Protein AF-A0A8S0Z0B8-F1 (afdb_monomer_lite)

pLDDT: mean 79.59, std 21.0, range [36.69, 98.5]

Organism: Arctia plantaginis (NCBI:txid874455)

Foldseek 3Di:
DDDDDDDDDDDDDDDDDDDDDPDDPDDDDPPPPPPPDDDDPDDPDPPPPPPPPPPDPPPPPVVVVVVVVVVVVVVVVVVVVVVVVVVVVVVVVVVVVVVVVVVVVVVVVVVVVVVVVVVVVVVVVVVVVVVVVVVVVVVVVVVCVVCVLPDDDPDDDDDPPDDQVNQLVVVCVVCVVVVHHDDPVSDPDDDDDPPDDPPPPPDD

Sequence (204 aa):
MANIQRTPPKKLNTPNTTVRQAQTQSEPDISSAVLMSENVKAKRSKRHRQDSSPKGGQDFDLQTLHETLTSLVAEVKEIKAQNCQIKISNTEICKSNSDIVQSMSFMNKNFEEMRKEIENLKKERTEQRIYIESLEKKINDLQVKTRSSCVEIRNIPYKEAETTASLIQTVTNIAEIVGMNVSASDFRDVYRLPGKPMQFLRDR

Secondary structure (DSSP, 8-state):
------PPPPPPP-----------TT---TTSSSSS-S------------S----S-----HHHHHHHHHHHHHHHHHHHHHHHHHHHHHHHHHHHHHHHHHHHHHHHHHHHHHHHHHHHHHHHHHHHHHHHHHHHHHHHHHHHHHHTT------PPP-TT--HHHHHHHHHHHHHHHT----GGG-S---PPPPPP-------

Structure (mmCIF, N/CA/C/O backbone):
data_AF-A0A8S0Z0B8-F1
#
_entry.id   AF-A0A8S0Z0B8-F1
#
loop_
_atom_site.group_PDB
_atom_site.id
_atom_site.type_symbol
_atom_site.label_atom_id
_atom_site.label_alt_id
_atom_site.label_comp_id
_atom_site.label_asym_id
_atom_site.label_entity_id
_atom_site.label_seq_id
_atom_site.pdbx_PDB_ins_code
_atom_site.Cartn_x
_atom_site.Cartn_y
_atom_site.Cartn_z
_atom_site.occupancy
_atom_site.B_iso_or_equiv
_atom_site.auth_seq_id
_atom_site.auth_comp_id
_atom_site.auth_asym_id
_atom_site.auth_atom_id
_atom_site.pdbx_PDB_model_num
ATOM 1 N N . MET A 1 1 ? -14.679 -2.494 -27.622 1.00 45.03 1 MET A N 1
ATOM 2 C CA . MET A 1 1 ? -13.334 -2.629 -28.225 1.00 45.03 1 MET A CA 1
ATOM 3 C C . MET A 1 1 ? -12.715 -3.911 -27.691 1.00 45.03 1 MET A C 1
ATOM 5 O O . MET A 1 1 ? -12.857 -4.179 -26.506 1.00 45.03 1 MET A O 1
ATOM 9 N N . ALA A 1 2 ? -12.189 -4.754 -28.578 1.00 43.28 2 ALA A N 1
ATOM 10 C CA . ALA A 1 2 ? -11.885 -6.161 -28.316 1.00 43.28 2 ALA A CA 1
ATOM 11 C C . ALA A 1 2 ? -10.650 -6.367 -27.416 1.00 43.28 2 ALA A C 1
ATOM 13 O O . ALA A 1 2 ? -9.613 -5.741 -27.623 1.00 43.28 2 ALA A O 1
ATOM 14 N N . ASN A 1 3 ? -10.768 -7.282 -26.447 1.00 46.38 3 ASN A N 1
ATOM 15 C CA . ASN A 1 3 ? -9.677 -7.735 -25.583 1.00 46.38 3 ASN A CA 1
ATOM 16 C C . ASN A 1 3 ? -8.713 -8.636 -26.365 1.00 46.38 3 ASN A C 1
ATOM 18 O O . ASN A 1 3 ? -9.089 -9.724 -26.799 1.00 46.38 3 ASN A O 1
ATOM 22 N N . ILE A 1 4 ? -7.460 -8.206 -26.501 1.00 55.88 4 ILE A N 1
ATOM 23 C CA . ILE A 1 4 ? -6.386 -8.997 -27.110 1.00 55.88 4 ILE A CA 1
ATOM 24 C C . ILE A 1 4 ? -5.648 -9.741 -25.989 1.00 55.88 4 ILE A C 1
ATOM 26 O O . ILE A 1 4 ? -4.798 -9.171 -25.308 1.00 55.88 4 ILE A O 1
ATOM 30 N N . GLN A 1 5 ? -5.968 -11.022 -25.795 1.00 60.50 5 GLN A N 1
ATOM 31 C CA . GLN A 1 5 ? -5.144 -11.942 -25.006 1.00 60.50 5 GLN A CA 1
ATOM 32 C C . GLN A 1 5 ? -3.963 -12.427 -25.857 1.00 60.50 5 GLN A C 1
ATOM 34 O O . GLN A 1 5 ? -4.155 -12.922 -26.966 1.00 60.50 5 GLN A O 1
ATOM 39 N N . ARG A 1 6 ? -2.736 -12.315 -25.336 1.00 60.59 6 ARG A N 1
ATOM 40 C CA . ARG A 1 6 ? -1.535 -12.908 -25.945 1.00 60.59 6 ARG A CA 1
ATOM 41 C C . ARG A 1 6 ? -1.096 -14.120 -25.128 1.00 60.59 6 ARG A C 1
ATOM 43 O O . ARG A 1 6 ? -0.800 -13.993 -23.944 1.00 60.59 6 ARG A O 1
ATOM 50 N N . THR A 1 7 ? -1.044 -15.284 -25.765 1.00 64.62 7 THR A N 1
ATOM 51 C CA . THR A 1 7 ? -0.471 -16.520 -25.211 1.00 64.62 7 THR A CA 1
ATOM 52 C C . THR A 1 7 ? 1.049 -16.575 -25.423 1.00 64.62 7 THR A C 1
ATOM 54 O O . THR A 1 7 ? 1.530 -16.063 -26.437 1.00 64.62 7 THR A O 1
ATOM 57 N N . PRO A 1 8 ? 1.819 -17.215 -24.520 1.00 60.56 8 PRO A N 1
ATOM 58 C CA . PRO A 1 8 ? 3.273 -17.329 -24.642 1.00 60.56 8 PRO A CA 1
ATOM 59 C C . PRO A 1 8 ? 3.679 -18.371 -25.705 1.00 60.56 8 PRO A C 1
ATOM 61 O O . PRO A 1 8 ? 2.895 -19.278 -26.008 1.00 60.56 8 PRO A O 1
ATOM 64 N N . PRO A 1 9 ? 4.897 -18.286 -26.275 1.00 52.47 9 PRO A N 1
ATOM 65 C CA . PRO A 1 9 ? 5.335 -19.204 -27.320 1.00 52.47 9 PRO A CA 1
ATOM 66 C C . PRO A 1 9 ? 5.664 -20.592 -26.749 1.00 52.47 9 PRO A C 1
ATOM 68 O O . PRO A 1 9 ? 6.304 -20.726 -25.704 1.00 52.47 9 PRO A O 1
ATOM 71 N N . LYS A 1 10 ? 5.241 -21.639 -27.468 1.00 45.72 10 LYS A N 1
ATOM 72 C CA . LYS A 1 10 ? 5.598 -23.039 -27.191 1.00 45.72 10 LYS A CA 1
ATOM 73 C C . LYS A 1 10 ? 7.094 -23.259 -27.443 1.00 45.72 10 LYS A C 1
ATOM 75 O O . LYS A 1 10 ? 7.592 -22.921 -28.513 1.00 45.72 10 LYS A O 1
ATOM 80 N N . LYS A 1 11 ? 7.795 -23.876 -26.486 1.00 46.53 11 LYS A N 1
ATOM 81 C CA . LYS A 1 11 ? 9.160 -24.388 -26.681 1.00 46.53 11 LYS A CA 1
ATOM 82 C C . LYS A 1 11 ? 9.103 -25.697 -27.472 1.00 46.53 11 LYS A C 1
ATOM 84 O O . LYS A 1 11 ? 8.444 -26.638 -27.033 1.00 46.53 11 LYS A O 1
ATOM 89 N N . LEU A 1 12 ? 9.797 -25.754 -28.608 1.00 44.06 12 LEU A N 1
ATOM 90 C CA . LEU A 1 12 ? 10.085 -27.000 -29.316 1.00 44.06 12 LEU A CA 1
ATOM 91 C C . LEU A 1 12 ? 11.399 -27.574 -28.763 1.00 44.06 12 LEU A C 1
ATOM 93 O O . LEU A 1 12 ? 12.446 -26.942 -28.871 1.00 44.06 12 LEU A O 1
ATOM 97 N N . ASN A 1 13 ? 11.326 -28.759 -28.163 1.00 40.59 13 ASN A N 1
ATOM 98 C CA . ASN A 1 13 ? 12.474 -29.621 -27.893 1.00 40.59 13 ASN A CA 1
ATOM 99 C C . ASN A 1 13 ? 12.627 -30.581 -29.077 1.00 40.59 13 ASN A C 1
ATOM 101 O O . ASN A 1 13 ? 11.655 -31.278 -29.345 1.00 40.59 13 ASN A O 1
ATOM 105 N N . THR A 1 14 ? 13.808 -30.638 -29.714 1.00 45.12 14 THR A N 1
ATOM 106 C CA . THR A 1 14 ? 14.503 -31.854 -30.227 1.00 45.12 14 THR A CA 1
ATOM 107 C C . THR A 1 14 ? 15.811 -31.485 -30.971 1.00 45.12 14 THR A C 1
ATOM 109 O O . THR A 1 14 ? 15.987 -30.317 -31.313 1.00 45.12 14 THR A O 1
ATOM 112 N N . PRO A 1 15 ? 16.761 -32.432 -31.147 1.00 47.62 15 PRO A N 1
ATOM 113 C CA . PRO A 1 15 ? 18.203 -32.185 -31.068 1.00 47.62 15 PRO A CA 1
ATOM 114 C C . PRO A 1 15 ? 18.928 -32.104 -32.424 1.00 47.62 15 PRO A C 1
ATOM 116 O O . PRO A 1 15 ? 18.392 -32.499 -33.451 1.00 47.62 15 PRO A O 1
ATOM 119 N N . ASN A 1 16 ? 20.180 -31.627 -32.367 1.00 48.28 16 ASN A N 1
ATOM 120 C CA . ASN A 1 16 ? 21.275 -31.783 -33.335 1.00 48.28 16 ASN A CA 1
ATOM 121 C C . ASN A 1 16 ? 20.886 -31.924 -34.814 1.00 48.28 16 ASN A C 1
ATOM 123 O O . ASN A 1 16 ? 20.651 -33.021 -35.317 1.00 48.28 16 ASN A O 1
ATOM 127 N N . THR A 1 17 ? 20.977 -30.827 -35.564 1.00 36.69 17 THR A N 1
ATOM 128 C CA . THR A 1 17 ? 21.198 -30.898 -37.011 1.00 36.69 17 THR A CA 1
ATOM 129 C C . THR A 1 17 ? 22.105 -29.753 -37.445 1.00 36.69 17 THR A C 1
ATOM 131 O O . THR A 1 17 ? 21.914 -28.594 -37.090 1.00 36.69 17 THR A O 1
ATOM 134 N N . THR A 1 18 ? 23.143 -30.148 -38.165 1.00 44.84 18 THR A N 1
ATOM 135 C CA . THR A 1 18 ? 24.278 -29.398 -38.686 1.00 44.84 18 THR A CA 1
ATOM 136 C C . THR A 1 18 ? 23.870 -28.083 -39.353 1.00 44.84 18 THR A C 1
ATOM 138 O O . THR A 1 18 ? 23.024 -28.058 -40.246 1.00 44.84 18 THR A O 1
ATOM 141 N N . VAL A 1 19 ? 24.512 -26.991 -38.934 1.00 42.22 19 VAL A N 1
ATOM 142 C CA . VAL A 1 19 ? 24.387 -25.650 -39.517 1.00 42.22 19 VAL A CA 1
ATOM 143 C C . VAL A 1 19 ? 24.821 -25.697 -40.985 1.00 42.22 19 VAL A C 1
ATOM 145 O O . VAL A 1 19 ? 26.011 -25.742 -41.287 1.00 42.22 19 VAL A O 1
ATOM 148 N N . ARG A 1 20 ? 23.860 -25.685 -41.915 1.00 39.69 20 ARG A N 1
ATOM 149 C CA . ARG A 1 20 ? 24.112 -25.299 -43.308 1.00 39.69 20 ARG A CA 1
ATOM 150 C C . ARG A 1 20 ? 24.101 -23.776 -43.376 1.00 39.69 20 ARG A C 1
ATOM 152 O O . ARG A 1 20 ? 23.057 -23.153 -43.206 1.00 39.69 20 ARG A O 1
ATOM 159 N N . GLN A 1 21 ? 25.278 -23.200 -43.598 1.00 49.91 21 GLN A N 1
ATOM 160 C CA . GLN A 1 21 ? 25.441 -21.808 -44.001 1.00 49.91 21 GLN A CA 1
ATOM 161 C C . GLN A 1 21 ? 24.619 -21.554 -45.271 1.00 49.91 21 GLN A C 1
ATOM 163 O O . GLN A 1 21 ? 24.717 -22.298 -46.246 1.00 49.91 21 GLN A O 1
ATOM 168 N N . ALA A 1 22 ? 23.791 -20.513 -45.247 1.00 48.50 22 ALA A N 1
ATOM 169 C CA . ALA A 1 22 ? 23.136 -19.997 -46.436 1.00 48.50 22 ALA A CA 1
ATOM 170 C C . ALA A 1 22 ? 24.203 -19.330 -47.320 1.00 48.50 22 ALA A C 1
ATOM 172 O O . ALA A 1 22 ? 24.641 -18.219 -47.034 1.00 48.50 22 ALA A O 1
ATOM 173 N N . GLN A 1 23 ? 24.646 -20.037 -48.361 1.00 49.59 23 GLN A N 1
ATOM 174 C CA . GLN A 1 23 ? 25.446 -19.467 -49.443 1.00 49.59 23 GLN A CA 1
ATOM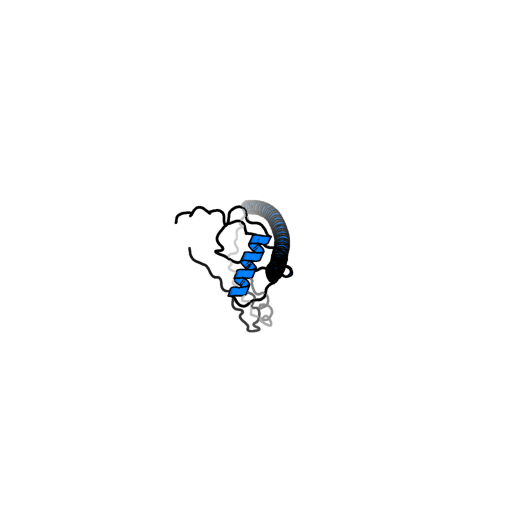 175 C C . GLN A 1 23 ? 24.573 -18.519 -50.273 1.00 49.59 23 GLN A C 1
ATOM 177 O O . GLN A 1 23 ? 23.509 -18.895 -50.769 1.00 49.59 23 GLN A O 1
ATOM 182 N N . THR A 1 24 ? 25.030 -17.281 -50.419 1.00 53.25 24 THR A N 1
ATOM 183 C CA . THR A 1 24 ? 24.519 -16.308 -51.384 1.00 53.25 24 THR A CA 1
ATOM 184 C C . THR A 1 24 ? 25.025 -16.668 -52.790 1.00 53.25 24 THR A C 1
ATOM 186 O O . THR A 1 24 ? 26.114 -17.214 -52.948 1.00 53.25 24 THR A O 1
ATOM 189 N N . GLN A 1 25 ? 24.230 -16.403 -53.833 1.00 51.53 25 GLN A N 1
ATOM 190 C CA . GLN A 1 25 ? 24.473 -16.866 -55.214 1.00 51.53 25 GLN A CA 1
ATOM 191 C C . GLN A 1 25 ? 25.581 -16.107 -55.981 1.00 51.53 25 GLN A C 1
ATOM 193 O O . GLN A 1 25 ? 25.454 -15.882 -57.183 1.00 51.53 25 GLN A O 1
ATOM 198 N N . SER A 1 26 ? 26.665 -15.683 -55.330 1.00 53.91 26 SER A N 1
ATOM 199 C CA . SER A 1 26 ? 27.674 -14.840 -55.994 1.00 53.91 26 SER A CA 1
ATOM 200 C C . SER A 1 26 ? 29.133 -15.110 -55.622 1.00 53.91 26 SER A C 1
ATOM 202 O O . SER A 1 26 ? 29.965 -14.228 -55.811 1.00 53.91 26 SER A O 1
ATOM 204 N N . GLU A 1 27 ? 29.487 -16.315 -55.170 1.00 55.00 27 GLU A N 1
ATOM 205 C CA . GLU A 1 27 ? 30.897 -16.690 -54.970 1.00 55.00 27 GLU A CA 1
ATOM 206 C C . GLU A 1 27 ? 31.279 -17.919 -55.814 1.00 55.00 27 GLU A C 1
ATOM 208 O O . GLU A 1 27 ? 30.587 -18.938 -55.749 1.00 55.00 27 GLU A O 1
ATOM 213 N N . PRO A 1 28 ? 32.356 -17.865 -56.624 1.00 56.66 28 PRO A N 1
ATOM 214 C CA . PRO A 1 28 ? 32.894 -19.061 -57.255 1.00 56.66 28 PRO A CA 1
ATOM 215 C C . PRO A 1 28 ? 33.625 -19.910 -56.206 1.00 56.66 28 PRO A C 1
ATOM 217 O O . PRO A 1 28 ? 34.477 -19.419 -55.470 1.00 56.66 28 PRO A O 1
ATOM 220 N N . ASP A 1 29 ? 33.297 -21.200 -56.163 1.00 51.44 29 ASP A N 1
ATOM 221 C CA . ASP A 1 29 ? 33.915 -22.191 -55.282 1.00 51.44 29 ASP A CA 1
ATOM 222 C C . ASP A 1 29 ? 35.329 -22.547 -55.785 1.00 51.44 29 ASP A C 1
ATOM 224 O O . ASP A 1 29 ? 35.513 -23.367 -56.687 1.00 51.44 29 ASP A O 1
ATOM 228 N N . ILE A 1 30 ? 36.348 -21.884 -55.228 1.00 57.44 30 ILE A N 1
ATOM 229 C CA . ILE A 1 30 ? 37.762 -22.054 -55.618 1.00 57.44 30 ILE A CA 1
ATOM 230 C C . ILE A 1 30 ? 38.331 -23.398 -55.108 1.00 57.44 30 ILE A C 1
ATOM 232 O O . ILE A 1 30 ? 39.415 -23.817 -55.514 1.00 57.44 30 ILE A O 1
ATOM 236 N N . SER A 1 31 ? 37.605 -24.138 -54.266 1.00 54.47 31 SER A N 1
ATOM 237 C CA . SER A 1 31 ? 38.124 -25.342 -53.607 1.00 54.47 31 SER A CA 1
ATOM 238 C C . SER A 1 31 ? 37.921 -26.644 -54.393 1.00 54.47 31 SER A C 1
ATOM 240 O O . SER A 1 31 ? 38.518 -27.659 -54.038 1.00 54.47 31 SER A O 1
ATOM 242 N N . SER A 1 32 ? 37.158 -26.634 -55.491 1.00 54.19 32 SER A N 1
ATOM 243 C CA . SER A 1 32 ? 36.916 -27.829 -56.323 1.00 54.19 32 SER A CA 1
ATOM 244 C C . SER A 1 32 ? 37.797 -27.928 -57.580 1.00 54.19 32 SER A C 1
ATOM 246 O O . SER A 1 32 ? 37.877 -28.991 -58.194 1.00 54.19 32 SER A O 1
ATOM 248 N N . ALA A 1 33 ? 38.527 -26.868 -57.947 1.00 51.12 33 ALA A N 1
ATOM 249 C CA . ALA A 1 33 ? 39.327 -26.829 -59.180 1.00 51.12 33 ALA A CA 1
ATOM 250 C C . ALA A 1 33 ? 40.734 -27.454 -59.061 1.00 51.12 33 ALA A C 1
ATOM 252 O O . ALA A 1 33 ? 41.411 -27.644 -60.070 1.00 51.12 33 ALA A O 1
ATOM 253 N N . VAL A 1 34 ? 41.196 -27.782 -57.849 1.00 50.62 34 VAL A N 1
ATOM 254 C CA . VAL A 1 34 ? 42.600 -28.178 -57.607 1.00 50.62 34 VAL A CA 1
ATOM 255 C C . VAL A 1 34 ? 42.835 -29.698 -57.697 1.00 50.62 34 VAL A C 1
ATOM 257 O O . VAL A 1 34 ? 43.976 -30.129 -57.822 1.00 50.62 34 VAL A O 1
ATOM 260 N N . LEU A 1 35 ? 41.789 -30.535 -57.726 1.00 49.75 35 LEU A N 1
ATOM 261 C CA . LEU A 1 35 ? 41.933 -32.005 -57.661 1.00 49.75 35 LEU A CA 1
ATOM 262 C C . LEU A 1 35 ? 41.781 -32.760 -58.994 1.00 49.75 35 LEU A C 1
ATOM 264 O O . LEU A 1 35 ? 41.756 -33.987 -59.001 1.00 49.75 35 LEU A O 1
ATOM 268 N N . MET A 1 36 ? 41.724 -32.067 -60.133 1.00 50.09 36 MET A N 1
ATOM 269 C CA . MET A 1 36 ? 41.606 -32.696 -61.458 1.00 50.09 36 MET A CA 1
ATOM 270 C C . MET A 1 36 ? 42.581 -32.064 -62.460 1.00 50.09 36 MET A C 1
ATOM 272 O O . MET A 1 36 ? 42.169 -31.426 -63.425 1.00 50.09 36 MET A O 1
ATOM 276 N N . SER A 1 37 ? 43.894 -32.208 -62.247 1.00 50.56 37 SER A N 1
ATOM 277 C CA . SER A 1 37 ? 44.870 -31.911 -63.311 1.00 50.56 37 SER A CA 1
ATOM 278 C C . SER A 1 37 ? 46.173 -32.714 -63.218 1.00 50.56 37 SER A C 1
ATOM 280 O O . SER A 1 37 ? 47.264 -32.175 -63.365 1.00 50.56 37 SER A O 1
ATOM 282 N N . GLU A 1 38 ? 46.072 -34.035 -63.069 1.00 46.19 38 GLU A N 1
ATOM 283 C CA . GLU A 1 38 ? 47.146 -34.935 -63.504 1.00 46.19 38 GLU A CA 1
ATOM 284 C C . GLU A 1 38 ? 46.815 -35.497 -64.894 1.00 46.19 38 GLU A C 1
ATOM 286 O O . GLU A 1 38 ? 45.808 -36.166 -65.104 1.00 46.19 38 GLU A O 1
ATOM 291 N N . ASN A 1 39 ? 47.701 -35.213 -65.852 1.00 54.53 39 ASN A N 1
ATOM 292 C CA . ASN A 1 39 ? 47.794 -35.829 -67.178 1.00 54.53 39 ASN A CA 1
ATOM 293 C C . ASN A 1 39 ? 46.654 -35.584 -68.180 1.00 54.53 39 ASN A C 1
ATOM 295 O O . ASN A 1 39 ? 45.949 -36.498 -68.598 1.00 54.53 39 ASN A O 1
ATOM 299 N N . VAL A 1 40 ? 46.641 -34.381 -68.762 1.00 48.31 40 VAL A N 1
ATOM 300 C CA . VAL A 1 40 ? 46.119 -34.181 -70.124 1.00 48.31 40 VAL A CA 1
ATOM 301 C C . VAL A 1 40 ? 47.212 -33.565 -71.002 1.00 48.31 40 VAL A C 1
ATOM 303 O O . VAL A 1 40 ? 47.239 -32.368 -71.279 1.00 48.31 40 VAL A O 1
ATOM 306 N N . LYS A 1 41 ? 48.125 -34.412 -71.503 1.00 50.62 41 LYS A N 1
ATOM 307 C CA . LYS A 1 41 ? 48.891 -34.125 -72.731 1.00 50.62 41 LYS A CA 1
ATOM 308 C C . LYS A 1 41 ? 47.941 -34.235 -73.933 1.00 50.62 41 LYS A C 1
ATOM 310 O O . LYS A 1 41 ? 48.070 -35.129 -74.765 1.00 50.62 41 LYS A O 1
ATOM 315 N N . ALA A 1 42 ? 46.952 -33.346 -74.019 1.00 52.19 42 ALA A N 1
ATOM 316 C CA . ALA A 1 42 ? 46.124 -33.229 -75.210 1.00 52.19 42 ALA A CA 1
ATOM 317 C C . ALA A 1 42 ? 46.909 -32.465 -76.275 1.00 52.19 42 ALA A C 1
ATOM 319 O O . ALA A 1 42 ? 47.348 -31.331 -76.071 1.00 52.19 42 ALA A O 1
ATOM 320 N N . LYS A 1 43 ? 47.094 -33.124 -77.419 1.00 50.28 43 LYS A N 1
ATOM 321 C CA . LYS A 1 43 ? 47.636 -32.571 -78.658 1.00 50.28 43 LYS A CA 1
ATOM 322 C C . LYS A 1 43 ? 46.998 -31.205 -78.915 1.00 50.28 43 LYS A C 1
ATOM 324 O O . LYS A 1 43 ? 45.821 -31.109 -79.253 1.00 50.28 43 LYS A O 1
ATOM 329 N N . ARG A 1 44 ? 47.779 -30.141 -78.722 1.00 50.16 44 ARG A N 1
ATOM 330 C CA . ARG A 1 44 ? 47.352 -28.765 -78.964 1.00 50.16 44 ARG A CA 1
ATOM 331 C C . ARG A 1 44 ? 47.142 -28.625 -80.470 1.00 50.16 44 ARG A C 1
ATOM 333 O O . ARG A 1 44 ? 48.105 -28.452 -81.214 1.00 50.16 44 ARG A O 1
ATOM 340 N N . SER A 1 45 ? 45.896 -28.753 -80.920 1.00 57.03 45 SER A N 1
ATOM 341 C CA . SER A 1 45 ? 45.506 -28.342 -82.266 1.00 57.03 45 SER A CA 1
ATOM 342 C C . SER A 1 45 ? 45.974 -26.898 -82.434 1.00 57.03 45 SER A C 1
ATOM 344 O O . SER A 1 45 ? 45.574 -26.015 -81.665 1.00 57.03 45 SER A O 1
ATOM 346 N N . LYS A 1 46 ? 46.915 -26.666 -83.358 1.00 62.09 46 LYS A N 1
ATOM 347 C CA . LYS A 1 46 ? 47.301 -25.310 -83.739 1.00 62.09 46 LYS A CA 1
ATOM 348 C C . LYS A 1 46 ? 46.026 -24.676 -84.281 1.00 62.09 46 LYS A C 1
ATOM 350 O O . LYS A 1 46 ? 45.558 -25.075 -85.342 1.00 62.09 46 LYS A O 1
ATOM 355 N N . ARG A 1 47 ? 45.439 -23.744 -83.521 1.00 63.03 47 ARG A N 1
ATOM 356 C CA . ARG A 1 47 ? 44.305 -22.944 -83.993 1.00 63.03 47 ARG A CA 1
ATOM 357 C C . ARG A 1 47 ? 44.687 -22.407 -85.368 1.00 63.03 47 ARG A C 1
ATOM 359 O O . ARG A 1 47 ? 45.770 -21.833 -85.503 1.00 63.03 47 ARG A O 1
ATOM 366 N N . HIS A 1 48 ? 43.838 -22.648 -86.363 1.00 54.09 48 HIS A N 1
ATOM 367 C CA . HIS A 1 48 ? 43.967 -22.041 -87.677 1.00 54.09 48 HIS A CA 1
ATOM 368 C C . HIS A 1 48 ? 44.068 -20.529 -87.454 1.00 54.09 48 HIS A C 1
ATOM 370 O O . HIS A 1 48 ? 43.126 -19.906 -86.962 1.00 54.09 48 HIS A O 1
ATOM 376 N N . ARG A 1 49 ? 45.262 -19.967 -87.676 1.00 58.28 49 ARG A N 1
ATOM 377 C CA . ARG A 1 49 ? 45.438 -18.519 -87.690 1.00 58.28 49 ARG A CA 1
ATOM 378 C C . ARG A 1 49 ? 44.670 -18.052 -88.914 1.00 58.28 49 ARG A C 1
ATOM 380 O O . ARG A 1 49 ? 45.062 -18.377 -90.027 1.00 58.28 49 ARG A O 1
ATOM 387 N N . GLN A 1 50 ? 43.560 -17.357 -88.700 1.00 48.19 50 GLN A N 1
ATOM 388 C CA . GLN A 1 50 ? 43.022 -16.510 -89.748 1.00 48.19 50 GLN A CA 1
ATOM 389 C C . GLN A 1 50 ? 44.138 -15.532 -90.138 1.00 48.19 50 GLN A C 1
ATOM 391 O O . GLN A 1 50 ? 44.617 -14.776 -89.293 1.00 48.19 50 GLN A O 1
ATOM 396 N N . ASP A 1 51 ? 44.554 -15.565 -91.403 1.00 50.12 51 ASP A N 1
ATOM 397 C CA . ASP A 1 51 ? 45.522 -14.634 -92.002 1.00 50.12 51 ASP A CA 1
ATOM 398 C C . ASP A 1 51 ? 44.955 -13.210 -92.179 1.00 50.12 51 ASP A C 1
ATOM 400 O O . ASP A 1 51 ? 45.489 -12.390 -92.921 1.00 50.12 51 ASP A O 1
ATOM 404 N N . SER A 1 52 ? 43.899 -12.856 -91.449 1.00 53.50 52 SER A N 1
ATOM 405 C CA . SER A 1 52 ? 43.462 -11.478 -91.242 1.00 53.50 52 SER A CA 1
ATOM 406 C C . SER A 1 52 ? 44.230 -10.862 -90.071 1.00 53.50 52 SER A C 1
ATOM 408 O O . SER A 1 52 ? 43.674 -10.470 -89.048 1.00 53.50 52 SER A O 1
ATOM 410 N N . SER A 1 53 ? 45.551 -10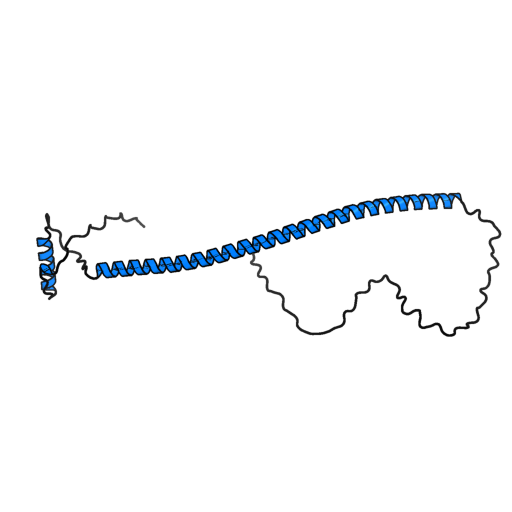.757 -90.235 1.00 54.88 53 SER A N 1
ATOM 411 C CA . SER A 1 53 ? 46.305 -9.721 -89.534 1.00 54.88 53 SER A CA 1
ATOM 412 C C . SER A 1 53 ? 45.790 -8.377 -90.065 1.00 54.88 53 SER A C 1
ATOM 414 O O . SER A 1 53 ? 45.837 -8.182 -91.285 1.00 54.88 53 SER A O 1
ATOM 416 N N . PRO A 1 54 ? 45.258 -7.465 -89.227 1.00 54.38 54 PRO A N 1
ATOM 417 C CA . PRO A 1 54 ? 44.874 -6.149 -89.704 1.00 54.38 54 PRO A CA 1
ATOM 418 C C . PRO A 1 54 ? 46.147 -5.443 -90.171 1.00 54.38 54 PRO A C 1
ATOM 420 O O . PRO A 1 54 ? 46.954 -4.968 -89.375 1.00 54.38 54 PRO A O 1
ATOM 423 N N . LYS A 1 55 ? 46.360 -5.413 -91.488 1.00 50.94 55 LYS A N 1
ATOM 424 C CA . LYS A 1 55 ? 47.288 -4.482 -92.122 1.00 50.94 55 LYS A CA 1
ATOM 425 C C . LYS A 1 55 ? 46.626 -3.115 -92.078 1.00 50.94 55 LYS A C 1
ATOM 427 O O . LYS A 1 55 ? 45.895 -2.730 -92.980 1.00 50.94 55 LYS A O 1
ATOM 432 N N . GLY A 1 56 ? 46.848 -2.437 -90.971 1.00 47.38 56 GLY A N 1
ATOM 433 C CA . GLY A 1 56 ? 46.366 -1.098 -90.714 1.00 47.38 56 GLY A CA 1
ATOM 434 C C . GLY A 1 56 ? 46.672 -0.818 -89.265 1.00 47.38 56 GLY A C 1
ATOM 435 O O . GLY A 1 56 ? 46.047 -1.413 -88.390 1.00 47.38 56 GLY A O 1
ATOM 436 N N . GLY A 1 57 ? 47.667 0.031 -89.013 1.00 51.44 57 GLY A N 1
ATOM 437 C CA . GLY A 1 57 ? 47.735 0.712 -87.733 1.00 51.44 57 GLY A CA 1
ATOM 438 C C . GLY A 1 57 ? 46.405 1.429 -87.577 1.00 51.44 57 GLY A C 1
ATOM 439 O O . GLY A 1 57 ? 46.173 2.437 -88.234 1.00 51.44 57 GLY A O 1
ATOM 440 N N . GLN A 1 58 ? 45.493 0.847 -86.799 1.00 53.12 58 GLN A N 1
ATOM 441 C CA . GLN A 1 58 ? 44.481 1.660 -86.162 1.00 53.12 58 GLN A CA 1
ATOM 442 C C . GLN A 1 58 ? 45.301 2.601 -85.301 1.00 53.12 58 GLN A C 1
ATOM 444 O O . GLN A 1 58 ? 45.971 2.146 -84.369 1.00 53.12 58 GLN A O 1
ATOM 449 N N . ASP A 1 59 ? 45.330 3.873 -85.685 1.00 55.19 59 ASP A N 1
ATOM 450 C CA . ASP A 1 59 ? 45.635 4.936 -84.750 1.00 55.19 59 ASP A CA 1
ATOM 451 C C . ASP A 1 59 ? 44.762 4.643 -83.532 1.00 55.19 59 ASP A C 1
ATOM 453 O O . ASP A 1 59 ? 43.537 4.765 -83.580 1.00 55.19 59 ASP A O 1
ATOM 457 N N . PHE A 1 60 ? 45.378 4.096 -82.481 1.00 58.59 60 PHE A N 1
ATOM 458 C CA . PHE A 1 60 ? 44.745 4.040 -81.180 1.00 58.59 60 PHE A CA 1
ATOM 459 C C . PHE A 1 60 ? 44.412 5.489 -80.897 1.00 58.59 60 PHE A C 1
ATOM 461 O O . PHE A 1 60 ? 45.330 6.298 -80.755 1.00 58.59 60 PHE A O 1
ATOM 468 N N . ASP A 1 61 ? 43.123 5.813 -80.927 1.00 71.62 61 ASP A N 1
ATOM 469 C CA . ASP A 1 61 ? 42.668 7.173 -80.742 1.00 71.62 61 ASP A CA 1
ATOM 470 C C . ASP A 1 61 ? 42.990 7.576 -79.301 1.00 71.62 61 ASP A C 1
ATOM 472 O O . ASP A 1 61 ? 42.238 7.331 -78.353 1.00 71.62 61 ASP A O 1
ATOM 476 N N . LEU A 1 62 ? 44.201 8.113 -79.140 1.00 76.50 62 LEU A N 1
ATOM 477 C CA . LEU A 1 62 ? 44.778 8.547 -77.878 1.00 76.50 62 LEU A CA 1
ATOM 478 C C . LEU A 1 62 ? 43.855 9.563 -77.208 1.00 76.50 62 LEU A C 1
ATOM 480 O O . LEU A 1 62 ? 43.855 9.667 -75.984 1.00 76.50 62 LEU A O 1
ATOM 484 N N . GLN A 1 63 ? 43.065 10.282 -78.006 1.00 80.38 63 GLN A N 1
ATOM 485 C CA . GLN A 1 63 ? 42.096 11.256 -77.550 1.00 80.38 63 GLN A CA 1
ATOM 486 C C . GLN A 1 63 ? 40.896 10.575 -76.882 1.00 80.38 63 GLN A C 1
ATOM 488 O O . GLN A 1 63 ? 40.615 10.873 -75.724 1.00 80.38 63 GLN A O 1
ATOM 493 N N . THR A 1 64 ? 40.294 9.562 -77.515 1.00 82.62 64 THR A N 1
ATOM 494 C CA . THR A 1 64 ? 39.240 8.736 -76.891 1.00 82.62 64 THR A CA 1
ATOM 495 C C . THR A 1 64 ? 39.739 8.027 -75.616 1.00 82.62 64 THR A C 1
ATOM 497 O O . THR A 1 64 ? 39.033 7.942 -74.605 1.00 82.62 64 THR A O 1
ATOM 500 N N . LEU A 1 65 ? 40.988 7.544 -75.603 1.00 86.19 65 LEU A N 1
ATOM 501 C CA . LEU A 1 65 ? 41.588 6.941 -74.403 1.00 86.19 65 LEU A CA 1
ATOM 502 C C . LEU A 1 65 ? 41.840 7.975 -73.288 1.00 86.19 65 LEU A C 1
ATOM 504 O O . LEU A 1 65 ? 41.659 7.680 -72.107 1.00 86.19 65 LEU A O 1
ATOM 508 N N . HIS A 1 66 ? 42.235 9.198 -73.641 1.00 87.69 66 HIS A N 1
ATOM 509 C CA . HIS A 1 66 ? 42.407 10.288 -72.684 1.00 87.69 66 HIS A CA 1
ATOM 510 C C . HIS A 1 66 ? 41.064 10.738 -72.083 1.00 87.69 66 HIS A C 1
ATOM 512 O O . HIS A 1 66 ? 40.954 10.912 -70.868 1.00 87.69 66 HIS A O 1
ATOM 518 N N . GLU A 1 67 ? 40.024 10.866 -72.905 1.00 88.75 67 GLU A N 1
ATOM 519 C CA . GLU A 1 67 ? 38.667 11.230 -72.479 1.00 88.75 67 GLU A CA 1
ATOM 520 C C . GLU A 1 67 ? 38.062 10.180 -71.533 1.00 88.75 67 GLU A C 1
ATOM 522 O O . GLU A 1 67 ? 37.547 10.513 -70.466 1.00 88.75 67 GLU A O 1
ATOM 527 N N . THR A 1 68 ? 38.214 8.892 -71.845 1.00 89.69 68 THR A N 1
ATOM 528 C CA . THR A 1 68 ? 37.767 7.810 -70.948 1.00 89.69 68 THR A CA 1
ATOM 529 C C . THR A 1 68 ? 38.549 7.777 -69.633 1.00 89.69 68 THR A C 1
ATOM 531 O O . THR A 1 68 ? 37.951 7.628 -68.567 1.00 89.69 68 THR A O 1
ATOM 534 N N . LEU A 1 69 ? 39.872 7.978 -69.660 1.00 91.94 69 LEU A N 1
ATOM 535 C CA . LEU A 1 69 ? 40.687 8.020 -68.443 1.00 91.94 69 LEU A CA 1
ATOM 536 C C . LEU A 1 69 ? 40.326 9.220 -67.554 1.00 91.94 69 LEU A C 1
ATOM 538 O O . LEU A 1 69 ? 40.227 9.083 -66.336 1.00 91.94 69 LEU A O 1
ATOM 542 N N . THR A 1 70 ? 40.113 10.396 -68.147 1.00 91.75 70 THR A N 1
ATOM 543 C CA . THR A 1 70 ? 39.695 11.597 -67.406 1.00 91.75 70 THR A CA 1
ATOM 544 C C . THR A 1 70 ? 38.298 11.451 -66.801 1.00 91.75 70 THR A C 1
ATOM 546 O O . THR A 1 70 ? 38.112 11.819 -65.639 1.00 91.75 70 THR A O 1
ATOM 549 N N . SER A 1 71 ? 37.355 10.839 -67.523 1.00 94.00 71 SER A N 1
ATOM 550 C CA . SER A 1 71 ? 36.026 10.480 -67.010 1.00 94.00 71 SER A CA 1
ATOM 551 C C . SER A 1 71 ? 36.110 9.492 -65.841 1.00 94.00 71 SER A C 1
ATOM 553 O O . SER A 1 71 ? 35.549 9.766 -64.782 1.00 94.00 71 SER A O 1
ATOM 555 N N . LEU A 1 72 ? 36.895 8.416 -65.961 1.00 94.12 72 LEU A N 1
ATOM 556 C CA . LEU A 1 72 ? 37.112 7.455 -64.871 1.00 94.12 72 LEU A CA 1
ATOM 557 C C . LEU A 1 72 ? 37.730 8.118 -63.633 1.00 94.12 72 LEU A C 1
ATOM 559 O O . LEU A 1 72 ? 37.331 7.842 -62.504 1.00 94.12 72 LEU A O 1
ATOM 563 N N . VAL A 1 73 ? 38.693 9.026 -63.816 1.00 94.44 73 VAL A N 1
ATOM 564 C CA . VAL A 1 73 ? 39.295 9.776 -62.702 1.00 94.44 73 VAL A CA 1
ATOM 565 C C . VAL A 1 73 ? 38.266 10.682 -62.017 1.00 94.44 73 VAL A C 1
ATOM 567 O O . VAL A 1 73 ? 38.321 10.839 -60.794 1.00 94.44 73 VAL A O 1
ATOM 570 N N . ALA A 1 74 ? 37.337 11.277 -62.768 1.00 94.38 74 ALA A N 1
ATOM 571 C CA . ALA A 1 74 ? 36.248 12.069 -62.204 1.00 94.38 74 ALA A CA 1
ATOM 572 C C . ALA A 1 74 ? 35.286 11.198 -61.377 1.00 94.38 74 ALA A C 1
ATOM 574 O O . ALA A 1 74 ? 35.031 11.520 -60.215 1.00 94.38 74 ALA A O 1
ATOM 575 N N . GLU A 1 75 ? 34.857 10.053 -61.910 1.00 95.38 75 GLU A N 1
ATOM 576 C CA . GLU A 1 75 ? 33.995 9.095 -61.202 1.00 95.38 75 GLU A CA 1
ATOM 577 C C . GLU A 1 75 ? 34.663 8.554 -59.930 1.00 95.38 75 GLU A C 1
ATOM 579 O O . GLU A 1 75 ? 34.053 8.506 -58.864 1.00 95.38 75 GLU A O 1
ATOM 584 N N . VAL A 1 76 ? 35.957 8.224 -59.985 1.00 95.44 76 VAL A N 1
ATOM 585 C CA . VAL A 1 76 ? 36.715 7.763 -58.810 1.00 95.44 76 VAL A CA 1
ATOM 586 C C . VAL A 1 76 ? 36.790 8.845 -57.728 1.00 95.44 76 VAL A C 1
ATOM 588 O O . VAL A 1 76 ? 36.704 8.533 -56.535 1.00 95.44 76 VAL A O 1
ATOM 591 N N . LYS A 1 77 ? 36.932 10.122 -58.108 1.00 95.06 77 LYS A N 1
ATOM 592 C CA . LYS A 1 77 ? 36.886 11.239 -57.149 1.00 95.06 77 LYS A CA 1
ATOM 593 C C . LYS A 1 77 ? 35.510 11.355 -56.499 1.00 95.06 77 LYS A C 1
ATOM 595 O O . LYS A 1 77 ? 35.445 11.538 -55.283 1.00 95.06 77 LYS A O 1
ATOM 600 N N . GLU A 1 78 ? 34.438 11.209 -57.271 1.00 96.56 78 GLU A N 1
ATOM 601 C CA . GLU A 1 78 ? 33.068 11.245 -56.759 1.00 96.56 78 GLU A CA 1
ATOM 602 C C . GLU A 1 78 ? 32.785 10.073 -55.809 1.00 96.56 78 GLU A C 1
ATOM 604 O O . GLU A 1 78 ? 32.355 10.290 -54.676 1.00 96.56 78 GLU A O 1
ATOM 609 N N . ILE A 1 79 ? 33.142 8.846 -56.198 1.00 96.50 79 ILE A N 1
ATOM 610 C CA . ILE A 1 79 ? 33.031 7.648 -55.351 1.00 96.50 79 ILE A CA 1
ATOM 611 C C . ILE A 1 79 ? 33.805 7.840 -54.043 1.00 96.50 79 ILE A C 1
ATOM 613 O O . ILE A 1 79 ? 33.341 7.462 -52.965 1.00 96.50 79 ILE A O 1
ATOM 617 N N . LYS A 1 80 ? 34.996 8.447 -54.096 1.00 96.19 80 LYS A N 1
ATOM 618 C CA . LYS A 1 80 ? 35.785 8.741 -52.893 1.00 96.19 80 LYS A CA 1
ATOM 619 C C . LYS A 1 80 ? 35.080 9.751 -51.982 1.00 96.19 80 LYS A C 1
ATOM 621 O O . LYS A 1 80 ? 35.108 9.572 -50.764 1.00 96.19 80 LYS A O 1
ATOM 626 N N . ALA A 1 81 ? 34.445 10.776 -52.548 1.00 95.38 81 ALA A N 1
ATOM 627 C CA . ALA A 1 81 ? 33.669 11.755 -51.791 1.00 95.38 81 ALA A CA 1
ATOM 628 C C . ALA A 1 81 ? 32.432 11.113 -51.138 1.00 95.38 81 ALA A C 1
ATOM 630 O O . ALA A 1 81 ? 32.231 11.267 -49.933 1.00 95.38 81 ALA A O 1
ATOM 631 N N . GLN A 1 82 ? 31.671 10.310 -51.886 1.00 96.75 82 GLN A N 1
ATOM 632 C CA . GLN A 1 82 ? 30.523 9.562 -51.365 1.00 96.75 82 GLN A CA 1
ATOM 633 C C . GLN A 1 82 ? 30.937 8.599 -50.244 1.00 96.75 82 GLN A C 1
ATOM 635 O O . GLN A 1 82 ? 30.323 8.582 -49.181 1.00 96.75 82 GLN A O 1
ATOM 640 N N . ASN A 1 83 ? 32.038 7.863 -50.419 1.00 95.94 83 ASN A N 1
ATOM 641 C CA . ASN A 1 83 ? 32.582 6.989 -49.378 1.00 95.94 83 ASN A CA 1
ATOM 642 C C . ASN A 1 83 ? 33.005 7.757 -48.118 1.00 95.94 83 ASN A C 1
ATOM 644 O O . ASN A 1 83 ? 32.872 7.238 -47.010 1.00 95.94 83 ASN A O 1
ATOM 648 N N . CYS A 1 84 ? 33.513 8.983 -48.263 1.00 96.25 84 CYS A N 1
ATOM 649 C CA . CYS A 1 84 ? 33.801 9.849 -47.122 1.00 96.25 84 CYS A CA 1
ATOM 650 C C . CYS A 1 84 ? 32.508 10.207 -46.373 1.00 96.25 84 CYS A C 1
ATOM 652 O O . CYS A 1 84 ? 32.434 10.034 -45.157 1.00 96.25 84 CYS A O 1
ATOM 654 N N . GLN A 1 85 ? 31.463 10.603 -47.104 1.00 97.00 85 GLN A N 1
ATOM 655 C CA . GLN A 1 85 ? 30.167 10.952 -46.523 1.00 97.00 85 GLN A CA 1
ATOM 656 C C . GLN A 1 85 ? 29.500 9.762 -45.818 1.00 97.00 85 GLN A C 1
ATOM 658 O O . GLN A 1 85 ? 28.996 9.908 -44.705 1.00 97.00 85 GLN A O 1
ATOM 663 N N . ILE A 1 86 ? 29.548 8.570 -46.421 1.00 97.25 86 ILE A N 1
ATOM 664 C CA . ILE A 1 86 ? 29.031 7.331 -45.822 1.00 97.25 86 ILE A CA 1
ATOM 665 C C . ILE A 1 86 ? 29.767 7.020 -44.517 1.00 97.25 86 ILE A C 1
ATOM 667 O O . ILE A 1 86 ? 29.135 6.654 -43.529 1.00 97.25 86 ILE A O 1
ATOM 671 N N . LYS A 1 87 ? 31.094 7.194 -44.473 1.00 97.19 87 LYS A N 1
ATOM 672 C CA . LYS A 1 87 ? 31.865 6.990 -43.238 1.00 97.19 87 LYS A CA 1
ATOM 673 C C . LYS A 1 87 ? 31.426 7.945 -42.133 1.00 97.19 87 LYS A C 1
ATOM 675 O O . LYS A 1 87 ? 31.230 7.487 -41.013 1.00 97.19 87 LYS A O 1
ATOM 680 N N . ILE A 1 88 ? 31.239 9.226 -42.448 1.00 96.69 88 ILE A N 1
ATOM 681 C CA . ILE A 1 88 ? 30.759 10.222 -41.480 1.00 96.69 88 ILE A CA 1
ATOM 682 C C . ILE A 1 88 ? 29.374 9.819 -40.957 1.00 96.69 88 ILE A C 1
ATOM 684 O O . ILE A 1 88 ? 29.201 9.656 -39.750 1.00 96.69 88 ILE A O 1
ATOM 688 N N . SER A 1 89 ? 28.424 9.535 -41.850 1.00 97.31 89 SER A N 1
ATOM 689 C CA . SER A 1 89 ? 27.075 9.107 -41.460 1.00 97.31 89 SER A CA 1
ATOM 690 C C . SER A 1 89 ? 27.094 7.835 -40.603 1.00 97.31 89 SER A C 1
ATOM 692 O O . SER A 1 89 ? 26.442 7.777 -39.563 1.00 97.31 89 SER A O 1
ATOM 694 N N . ASN A 1 90 ? 27.915 6.843 -40.956 1.00 97.25 90 ASN A N 1
ATOM 695 C CA . ASN A 1 90 ? 28.068 5.629 -40.154 1.00 97.25 90 ASN A CA 1
ATOM 696 C C . ASN A 1 90 ? 28.619 5.926 -38.754 1.00 97.25 90 ASN A C 1
ATOM 698 O O . ASN A 1 90 ? 28.167 5.317 -37.786 1.00 97.25 90 ASN A O 1
ATOM 702 N N . THR A 1 91 ? 29.563 6.863 -38.612 1.00 97.19 91 THR A N 1
ATOM 703 C CA . THR A 1 91 ? 30.060 7.251 -37.281 1.00 97.19 91 THR A CA 1
ATOM 704 C C . THR A 1 91 ? 28.985 7.927 -36.433 1.00 97.19 91 THR A C 1
ATOM 706 O O . THR A 1 91 ? 28.885 7.639 -35.240 1.00 97.19 91 THR A O 1
ATOM 709 N N . GLU A 1 92 ? 28.137 8.760 -37.037 1.00 97.62 92 GLU A N 1
ATOM 710 C CA . GLU A 1 92 ? 27.009 9.402 -36.354 1.00 97.62 92 GLU A CA 1
ATOM 711 C C . GLU A 1 92 ? 25.949 8.381 -35.930 1.00 97.62 92 GLU A C 1
ATOM 713 O O . GLU A 1 92 ? 25.492 8.413 -34.787 1.00 97.62 92 GLU A O 1
ATOM 718 N N . ILE A 1 93 ? 25.618 7.423 -36.803 1.00 97.81 93 ILE A N 1
ATOM 719 C CA . ILE A 1 93 ? 24.693 6.323 -36.497 1.00 97.81 93 ILE A CA 1
ATOM 720 C C . ILE A 1 93 ? 25.237 5.471 -35.348 1.00 97.81 93 ILE A C 1
ATOM 722 O O . ILE A 1 93 ? 24.509 5.170 -34.405 1.00 97.81 93 ILE A O 1
ATOM 726 N N . CYS A 1 94 ? 26.523 5.108 -35.380 1.00 97.56 94 CYS A N 1
ATOM 727 C CA . CYS A 1 94 ? 27.156 4.353 -34.298 1.00 97.56 94 CYS A CA 1
ATOM 728 C C . CYS A 1 94 ? 27.091 5.103 -32.964 1.00 97.56 94 CYS A C 1
ATOM 730 O O . CYS A 1 94 ? 26.782 4.498 -31.935 1.00 97.56 94 CYS A O 1
ATOM 732 N N . LYS A 1 95 ? 27.339 6.417 -32.979 1.00 97.75 95 LYS A N 1
ATOM 733 C CA . LYS A 1 95 ? 27.230 7.258 -31.786 1.00 97.75 95 LYS A CA 1
ATOM 734 C C . LYS A 1 95 ? 25.791 7.306 -31.268 1.00 97.75 95 LYS A C 1
ATOM 736 O O . LYS A 1 95 ? 25.564 7.017 -30.099 1.00 97.75 95 LYS A O 1
ATOM 741 N N . SER A 1 96 ? 24.823 7.576 -32.143 1.00 97.94 96 SER A N 1
ATOM 742 C CA . SER A 1 96 ? 23.402 7.607 -31.783 1.00 97.94 96 SER A CA 1
ATOM 743 C C . SER A 1 96 ? 22.932 6.272 -31.198 1.00 97.94 96 SER A C 1
ATOM 745 O O . SER A 1 96 ? 22.284 6.252 -30.155 1.00 97.94 96 SER A O 1
ATOM 747 N N . ASN A 1 97 ? 23.329 5.146 -31.795 1.00 97.81 97 ASN A N 1
ATOM 748 C CA . ASN A 1 97 ? 23.009 3.818 -31.276 1.00 97.81 97 ASN A CA 1
ATOM 749 C C . ASN A 1 97 ? 23.629 3.572 -29.895 1.00 97.81 97 ASN A C 1
ATOM 751 O O . ASN A 1 97 ? 22.970 3.004 -29.025 1.00 97.81 97 ASN A O 1
ATOM 755 N N . SER A 1 98 ? 24.869 4.017 -29.670 1.00 97.75 98 SER A N 1
ATOM 756 C CA . SER A 1 98 ? 25.505 3.950 -28.350 1.00 97.75 98 SER A CA 1
ATOM 757 C C . SER A 1 98 ? 24.710 4.742 -27.307 1.00 97.75 98 SER A C 1
ATOM 759 O O . SER A 1 98 ? 24.418 4.217 -26.232 1.00 97.75 98 SER A O 1
ATOM 761 N N . ASP A 1 99 ? 24.302 5.968 -27.635 1.00 97.62 99 ASP A N 1
ATOM 762 C CA . ASP A 1 99 ? 23.527 6.830 -26.735 1.00 97.62 99 ASP A CA 1
ATOM 763 C C . ASP A 1 99 ? 22.141 6.227 -26.431 1.00 97.62 99 ASP A C 1
ATOM 765 O O . ASP A 1 99 ? 21.685 6.242 -25.285 1.00 97.62 99 ASP A O 1
ATOM 769 N N . ILE A 1 100 ? 21.493 5.612 -27.429 1.00 97.88 100 ILE A N 1
ATOM 770 C CA . ILE A 1 100 ? 20.221 4.891 -27.257 1.00 97.88 100 ILE A CA 1
ATOM 771 C C . ILE A 1 100 ? 20.392 3.710 -26.297 1.00 97.88 100 ILE A C 1
ATOM 773 O O . ILE A 1 100 ? 19.586 3.543 -25.381 1.00 97.88 100 ILE A O 1
ATOM 777 N N . VAL A 1 101 ? 21.440 2.900 -26.468 1.00 97.75 101 VAL A N 1
ATOM 778 C CA . VAL A 1 101 ? 21.711 1.753 -25.586 1.00 97.75 101 VAL A CA 1
ATOM 779 C C . VAL A 1 101 ? 21.957 2.218 -24.150 1.00 97.75 101 VAL A C 1
ATOM 781 O O . VAL A 1 101 ? 21.422 1.623 -23.213 1.00 97.75 101 VAL A O 1
ATOM 784 N N . GLN A 1 102 ? 22.707 3.305 -23.963 1.00 97.56 102 GLN A N 1
ATOM 785 C CA . GLN A 1 102 ? 22.936 3.891 -22.641 1.00 97.56 102 GLN A CA 1
ATOM 786 C C . GLN A 1 102 ? 21.638 4.402 -22.009 1.00 97.56 102 GLN A C 1
ATOM 788 O O . GLN A 1 102 ? 21.346 4.072 -20.857 1.00 97.56 102 GLN A O 1
ATOM 793 N N . SER A 1 103 ? 20.826 5.143 -22.767 1.00 98.00 103 SER A N 1
ATOM 794 C CA . SER A 1 103 ? 19.520 5.631 -22.316 1.00 98.00 103 SER A CA 1
ATOM 795 C C . SER A 1 103 ? 18.601 4.476 -21.914 1.00 98.00 103 SER A C 1
ATOM 797 O O . SER A 1 103 ? 17.995 4.498 -20.842 1.00 98.00 103 SER A O 1
ATOM 799 N N . MET A 1 104 ? 18.557 3.411 -22.717 1.00 97.38 104 MET A N 1
ATOM 800 C CA . MET A 1 104 ? 17.741 2.236 -22.429 1.00 97.38 104 MET A CA 1
ATOM 801 C C . MET A 1 104 ? 18.232 1.476 -21.195 1.00 97.38 104 MET A C 1
ATOM 803 O O . MET A 1 104 ? 17.421 1.058 -20.369 1.00 97.38 104 MET A O 1
ATOM 807 N N . SER A 1 105 ? 19.549 1.349 -21.016 1.00 97.19 105 SER A N 1
ATOM 808 C CA . SER A 1 105 ? 20.131 0.770 -19.803 1.00 97.19 105 SER A CA 1
ATOM 809 C C . SER A 1 105 ? 19.764 1.577 -18.556 1.00 97.19 105 SER A C 1
ATOM 811 O O . SER A 1 105 ? 19.425 0.994 -17.525 1.00 97.19 105 SER A O 1
ATOM 813 N N . PHE A 1 106 ? 19.813 2.909 -18.637 1.00 97.94 106 PHE A N 1
ATOM 814 C CA . PHE A 1 106 ? 19.425 3.790 -17.537 1.00 97.94 106 PHE A CA 1
ATOM 815 C C . PHE A 1 106 ? 17.932 3.663 -17.212 1.00 97.94 106 PHE A C 1
ATOM 817 O O . PHE A 1 106 ? 17.569 3.464 -16.054 1.00 97.94 106 PHE A O 1
ATOM 824 N N . MET A 1 107 ? 17.067 3.682 -18.231 1.00 97.44 107 MET A N 1
ATOM 825 C CA . MET A 1 107 ? 15.628 3.480 -18.049 1.00 97.44 107 MET A CA 1
ATOM 826 C C . MET A 1 107 ? 15.319 2.128 -17.406 1.00 97.44 107 MET A C 1
ATOM 828 O O . MET A 1 107 ? 14.536 2.077 -16.463 1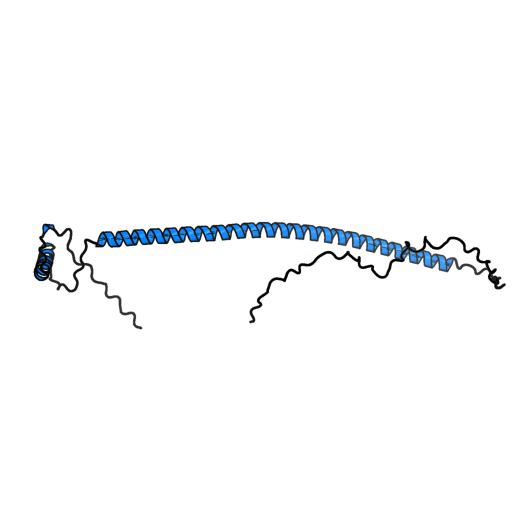.00 97.44 107 MET A O 1
ATOM 832 N N . ASN A 1 108 ? 15.958 1.045 -17.854 1.00 97.75 108 ASN A N 1
ATOM 833 C CA . ASN A 1 108 ? 15.770 -0.283 -17.264 1.00 97.75 108 ASN A CA 1
ATOM 834 C C . ASN A 1 108 ? 16.140 -0.309 -15.779 1.00 97.75 108 ASN A C 1
ATOM 836 O O . ASN A 1 108 ? 15.417 -0.897 -14.977 1.00 97.75 108 ASN A O 1
ATOM 840 N N . LYS A 1 109 ? 17.231 0.364 -15.396 1.00 97.75 109 LYS A N 1
ATOM 841 C CA . LYS A 1 109 ? 17.622 0.481 -13.990 1.00 97.75 109 LYS A CA 1
ATOM 842 C C . LYS A 1 109 ? 16.554 1.216 -13.174 1.00 97.75 109 LYS A C 1
ATOM 844 O O . LYS A 1 109 ? 16.137 0.707 -12.137 1.00 97.75 109 LYS A O 1
ATOM 849 N N . ASN A 1 110 ? 16.050 2.341 -13.681 1.00 97.69 110 ASN A N 1
ATOM 850 C CA . ASN A 1 110 ? 14.983 3.095 -13.020 1.00 97.69 110 ASN A CA 1
ATOM 851 C C . ASN A 1 110 ? 13.685 2.281 -12.917 1.00 97.69 110 ASN A C 1
ATOM 853 O O . ASN A 1 110 ? 13.002 2.338 -11.898 1.00 97.69 110 ASN A O 1
ATOM 857 N N . PHE A 1 111 ? 13.341 1.495 -13.942 1.00 98.12 111 PHE A N 1
ATOM 858 C CA . PHE A 1 111 ? 12.180 0.605 -13.896 1.00 98.12 111 PHE A CA 1
ATOM 859 C C . PHE A 1 111 ? 12.312 -0.460 -12.807 1.00 98.12 111 PHE A C 1
ATOM 861 O O . PHE A 1 111 ? 11.342 -0.710 -12.091 1.00 98.12 111 PHE A O 1
ATOM 868 N N . GLU A 1 112 ? 13.490 -1.061 -12.645 1.00 97.75 112 GLU A N 1
ATOM 869 C CA . GLU A 1 112 ? 13.730 -2.028 -11.569 1.00 97.75 112 GLU A CA 1
ATOM 870 C C . GLU A 1 112 ? 13.697 -1.377 -10.179 1.00 97.75 112 GLU A C 1
ATOM 872 O O . GLU A 1 112 ? 13.163 -1.962 -9.236 1.00 97.75 112 GLU A O 1
ATOM 877 N N . GLU A 1 113 ? 14.212 -0.155 -10.036 1.00 97.94 113 GLU A N 1
ATOM 878 C CA . GLU A 1 113 ? 14.131 0.607 -8.784 1.00 97.94 113 GLU A CA 1
ATOM 879 C C . GLU A 1 113 ? 12.677 0.947 -8.422 1.00 97.94 113 GLU A C 1
ATOM 881 O O . GLU A 1 113 ? 12.226 0.604 -7.327 1.00 97.94 113 GLU A O 1
ATOM 886 N N . MET A 1 114 ? 11.900 1.494 -9.364 1.00 98.06 114 MET A N 1
ATOM 887 C CA . MET A 1 114 ? 10.470 1.767 -9.167 1.00 98.06 114 MET A CA 1
ATOM 888 C C . MET A 1 114 ? 9.681 0.495 -8.846 1.00 98.06 114 MET A C 1
ATOM 890 O O . MET A 1 114 ? 8.787 0.498 -8.000 1.00 98.06 114 MET A O 1
ATOM 894 N N . ARG A 1 115 ? 10.005 -0.625 -9.502 1.00 98.19 115 ARG A N 1
ATOM 895 C CA . ARG A 1 115 ? 9.359 -1.914 -9.233 1.00 98.19 115 ARG A CA 1
ATOM 896 C C . ARG A 1 115 ? 9.589 -2.362 -7.790 1.00 98.19 115 ARG A C 1
ATOM 898 O O . ARG A 1 115 ? 8.632 -2.786 -7.142 1.00 98.19 115 ARG A O 1
ATOM 905 N N . LYS A 1 116 ? 10.824 -2.249 -7.291 1.00 98.31 116 LYS A N 1
ATOM 906 C CA . LYS A 1 116 ? 11.167 -2.572 -5.897 1.00 98.31 116 LYS A CA 1
ATOM 907 C C . LYS A 1 116 ? 10.448 -1.658 -4.912 1.00 98.31 116 LYS A C 1
ATOM 909 O O . LYS A 1 116 ? 9.929 -2.138 -3.909 1.00 98.31 116 LYS A O 1
ATOM 914 N N . GLU A 1 117 ? 10.376 -0.363 -5.202 1.00 98.38 117 GLU A N 1
ATOM 915 C CA . GLU A 1 117 ? 9.657 0.595 -4.359 1.00 98.38 117 GLU A CA 1
ATOM 916 C C . GLU A 1 117 ? 8.164 0.249 -4.260 1.00 98.38 117 GLU A C 1
ATOM 918 O O . GLU A 1 117 ? 7.616 0.162 -3.162 1.00 98.38 117 GLU A O 1
ATOM 923 N N . ILE A 1 118 ? 7.519 -0.068 -5.387 1.00 98.31 118 ILE A N 1
ATOM 924 C CA . ILE A 1 118 ? 6.115 -0.505 -5.413 1.00 98.31 118 ILE A CA 1
ATOM 925 C C . ILE A 1 118 ? 5.909 -1.788 -4.598 1.00 98.31 118 ILE A C 1
ATOM 927 O O . ILE A 1 118 ? 4.892 -1.933 -3.916 1.00 98.31 118 ILE A O 1
ATOM 931 N N . GLU A 1 119 ? 6.834 -2.743 -4.678 1.00 98.25 119 GLU A N 1
ATOM 932 C CA . GLU A 1 119 ? 6.759 -3.986 -3.908 1.00 98.25 119 GLU A CA 1
ATOM 933 C C . GLU A 1 119 ? 6.880 -3.728 -2.399 1.00 98.25 119 GLU A C 1
ATOM 935 O O . GLU A 1 119 ? 6.064 -4.236 -1.624 1.00 98.25 119 GLU A O 1
ATOM 940 N N . ASN A 1 120 ? 7.807 -2.858 -1.995 1.00 98.38 120 ASN A N 1
ATOM 941 C CA . ASN A 1 120 ? 7.960 -2.433 -0.604 1.00 98.38 120 ASN A CA 1
ATOM 942 C C . ASN A 1 120 ? 6.700 -1.732 -0.081 1.00 98.38 120 ASN A C 1
ATOM 944 O O . ASN A 1 120 ? 6.194 -2.104 0.976 1.00 98.38 120 ASN A O 1
ATOM 948 N N . LEU A 1 121 ? 6.126 -0.801 -0.849 1.00 98.38 121 LEU A N 1
ATOM 949 C CA . LEU A 1 121 ? 4.892 -0.103 -0.473 1.00 98.38 121 LEU A CA 1
ATOM 950 C C . LEU A 1 121 ? 3.701 -1.060 -0.327 1.00 98.38 121 LEU A C 1
ATOM 952 O O . LEU A 1 121 ? 2.872 -0.906 0.571 1.00 98.38 121 LEU A O 1
ATOM 956 N N . LYS A 1 122 ? 3.597 -2.081 -1.186 1.00 98.19 122 LYS A N 1
ATOM 957 C CA . LYS A 1 122 ? 2.554 -3.115 -1.063 1.00 98.19 122 LYS A CA 1
ATOM 958 C C . LYS A 1 122 ? 2.719 -3.942 0.208 1.00 98.19 122 LYS A C 1
ATOM 960 O O . LYS A 1 122 ? 1.718 -4.258 0.860 1.00 98.19 122 LYS A O 1
ATOM 965 N N . LYS A 1 123 ? 3.958 -4.294 0.551 1.00 98.25 123 LYS A N 1
ATOM 966 C CA . LYS A 1 123 ? 4.275 -5.020 1.780 1.00 98.25 123 LYS A CA 1
ATOM 967 C C . LYS A 1 123 ? 3.922 -4.180 3.008 1.00 98.25 123 LYS A C 1
ATOM 969 O O . LYS A 1 123 ? 3.129 -4.633 3.828 1.00 98.25 123 LYS A O 1
ATOM 974 N N . GLU A 1 124 ? 4.399 -2.940 3.065 1.00 98.31 124 GLU A N 1
ATOM 975 C CA . GLU A 1 124 ? 4.126 -2.018 4.172 1.00 98.31 124 GLU A CA 1
ATOM 976 C C . GLU A 1 124 ? 2.621 -1.778 4.348 1.00 98.31 124 GLU A C 1
ATOM 978 O O . GLU A 1 124 ? 2.094 -1.903 5.450 1.00 98.31 124 GLU A O 1
ATOM 983 N N . ARG A 1 125 ? 1.882 -1.547 3.254 1.00 98.38 125 ARG A N 1
ATOM 984 C CA . ARG A 1 125 ? 0.417 -1.412 3.295 1.00 98.38 125 ARG A CA 1
ATOM 985 C C . ARG A 1 125 ? -0.264 -2.633 3.918 1.00 98.38 125 ARG A C 1
ATOM 987 O O . ARG A 1 125 ? -1.263 -2.495 4.625 1.00 98.38 125 ARG A O 1
ATOM 994 N N . THR A 1 126 ? 0.232 -3.830 3.619 1.00 98.44 126 THR A N 1
ATOM 995 C CA . THR A 1 126 ? -0.325 -5.076 4.160 1.00 98.44 126 THR A CA 1
ATOM 996 C C . THR A 1 126 ? -0.048 -5.186 5.658 1.00 98.44 126 THR A C 1
ATOM 998 O O . THR A 1 126 ? -0.961 -5.486 6.424 1.00 98.44 126 THR A O 1
ATOM 1001 N N . GLU A 1 127 ? 1.174 -4.874 6.087 1.00 98.44 127 GLU A N 1
ATOM 1002 C CA . GLU A 1 127 ? 1.569 -4.860 7.501 1.00 98.44 127 GLU A CA 1
ATOM 1003 C C . GLU A 1 127 ? 0.767 -3.828 8.303 1.00 98.44 127 GLU A C 1
ATOM 1005 O O . GLU A 1 127 ? 0.209 -4.156 9.352 1.00 98.44 127 GLU A O 1
ATOM 1010 N N . GLN A 1 128 ? 0.613 -2.612 7.773 1.00 98.31 128 GLN A N 1
ATOM 1011 C CA . GLN A 1 128 ? -0.214 -1.566 8.374 1.00 98.31 128 GLN A CA 1
ATOM 1012 C C . GLN A 1 128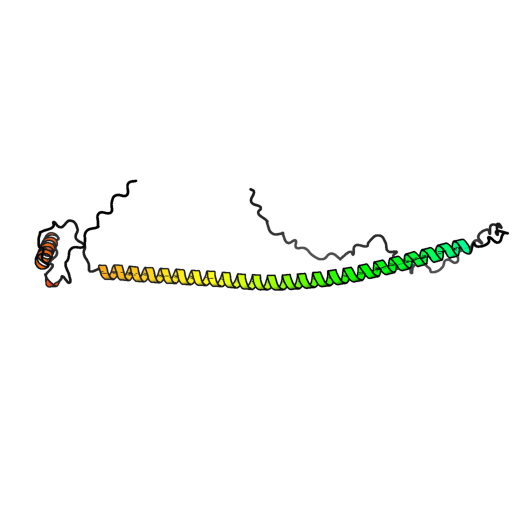 ? -1.676 -2.007 8.507 1.00 98.31 128 GLN A C 1
ATOM 1014 O O . GLN A 1 128 ? -2.285 -1.797 9.553 1.00 98.31 128 GLN A O 1
ATOM 1019 N N . ARG A 1 129 ? -2.247 -2.660 7.485 1.00 98.44 129 ARG A N 1
ATOM 1020 C CA . ARG A 1 129 ? -3.626 -3.168 7.541 1.00 98.44 129 ARG A CA 1
ATOM 1021 C C . ARG A 1 129 ? -3.806 -4.209 8.645 1.00 98.44 129 ARG A C 1
ATOM 1023 O O . ARG A 1 129 ? -4.766 -4.115 9.402 1.00 98.44 129 ARG A O 1
ATOM 1030 N N . ILE A 1 130 ? -2.887 -5.170 8.747 1.00 98.44 130 ILE A N 1
ATOM 1031 C CA . ILE A 1 130 ? -2.910 -6.196 9.802 1.00 98.44 130 ILE A CA 1
ATOM 1032 C C . ILE A 1 130 ? -2.794 -5.537 11.180 1.00 98.44 130 ILE A C 1
ATOM 1034 O O . ILE A 1 130 ? -3.497 -5.906 12.122 1.00 98.44 130 ILE A O 1
ATOM 1038 N N . TYR A 1 131 ? -1.924 -4.534 11.302 1.00 98.50 131 TYR A N 1
ATOM 1039 C CA . TYR A 1 131 ? -1.761 -3.797 12.544 1.00 98.50 131 TYR A CA 1
ATOM 1040 C C . TYR A 1 131 ? -3.043 -3.055 12.942 1.00 98.50 131 TYR A C 1
ATOM 1042 O O . TYR A 1 131 ? -3.479 -3.189 14.086 1.00 98.50 131 TYR A O 1
ATOM 1050 N N . ILE A 1 132 ? -3.688 -2.352 12.004 1.00 98.44 132 ILE A N 1
ATOM 1051 C CA . ILE A 1 132 ? -4.974 -1.673 12.226 1.00 98.44 132 ILE A CA 1
ATOM 1052 C C . ILE A 1 132 ? -6.041 -2.671 12.679 1.00 98.44 132 ILE A C 1
ATOM 1054 O O . ILE A 1 132 ? -6.659 -2.452 13.715 1.00 98.44 132 ILE A O 1
ATOM 1058 N N . GLU A 1 133 ? -6.194 -3.802 11.989 1.00 98.50 133 GLU A N 1
ATOM 1059 C CA . GLU A 1 133 ? -7.160 -4.843 12.366 1.00 98.50 133 GLU A CA 1
ATOM 1060 C C . GLU A 1 133 ? -6.900 -5.368 13.791 1.00 98.50 133 GLU A C 1
ATOM 1062 O O . GLU A 1 133 ? -7.822 -5.569 14.587 1.00 98.50 133 GLU A O 1
ATOM 1067 N N . SER A 1 134 ? -5.626 -5.521 14.169 1.00 98.44 134 SER A N 1
ATOM 1068 C CA . SER A 1 134 ? -5.255 -5.919 15.530 1.00 98.44 134 SER A CA 1
ATOM 1069 C C . SER A 1 134 ? -5.636 -4.868 16.581 1.00 98.44 134 SER A C 1
ATOM 1071 O O . SER A 1 134 ? -6.039 -5.223 17.692 1.00 98.44 134 SER A O 1
ATOM 1073 N N . LEU A 1 135 ? -5.520 -3.578 16.247 1.00 98.44 135 LEU A N 1
ATOM 1074 C CA . LEU A 1 135 ? -5.905 -2.477 17.127 1.00 98.44 135 LEU A CA 1
ATOM 1075 C C . LEU A 1 135 ? -7.423 -2.380 17.256 1.00 98.44 135 LEU A C 1
ATOM 1077 O O . LEU A 1 135 ? -7.923 -2.248 18.370 1.00 98.44 135 LEU A O 1
ATOM 1081 N N . GLU A 1 136 ? -8.152 -2.510 16.152 1.00 98.12 136 GLU A N 1
ATOM 1082 C CA . GLU A 1 136 ? -9.616 -2.533 16.139 1.00 98.12 136 GLU A CA 1
ATOM 1083 C C . GLU A 1 136 ? -10.152 -3.667 17.013 1.00 98.12 136 GLU A C 1
ATOM 1085 O O . GLU A 1 136 ? -11.022 -3.443 17.857 1.00 98.12 136 GLU A O 1
ATOM 1090 N N . LYS A 1 137 ? -9.564 -4.865 16.903 1.00 98.00 137 LYS A N 1
ATOM 1091 C CA . LYS A 1 137 ? -9.914 -5.996 17.766 1.00 98.00 137 LYS A CA 1
ATOM 1092 C C . LYS A 1 137 ? -9.668 -5.688 19.244 1.00 98.00 137 LYS A C 1
ATOM 1094 O O . LYS A 1 137 ? -10.547 -5.928 20.066 1.00 98.00 137 LYS A O 1
ATOM 1099 N N . LYS A 1 138 ? -8.511 -5.111 19.589 1.00 97.81 138 LYS A N 1
ATOM 1100 C CA . LYS A 1 138 ? -8.202 -4.715 20.976 1.00 97.81 138 LYS A CA 1
ATOM 1101 C C . LYS A 1 138 ? -9.187 -3.674 21.508 1.00 97.81 138 LYS A C 1
ATOM 1103 O O . LYS A 1 138 ? -9.607 -3.778 22.657 1.00 97.81 138 LYS A O 1
ATOM 1108 N N . ILE A 1 139 ? -9.565 -2.688 20.694 1.00 97.25 139 ILE A N 1
ATOM 1109 C CA . ILE A 1 139 ? -10.556 -1.671 21.067 1.00 97.25 139 ILE A CA 1
ATOM 1110 C C . ILE A 1 139 ? -11.915 -2.325 21.311 1.00 97.25 139 ILE A C 1
ATOM 1112 O O . ILE A 1 139 ? -12.540 -2.051 22.333 1.00 97.25 139 ILE A O 1
ATOM 1116 N N . ASN A 1 140 ? -12.350 -3.215 20.421 1.00 96.19 140 ASN A N 1
ATOM 1117 C CA . ASN A 1 140 ? -13.607 -3.935 20.587 1.00 96.19 140 ASN A CA 1
ATOM 1118 C C . ASN A 1 140 ? -13.605 -4.783 21.869 1.00 96.19 140 ASN A C 1
ATOM 1120 O O . ASN A 1 140 ? -14.532 -4.694 22.670 1.00 96.19 140 ASN A O 1
ATOM 1124 N N . ASP A 1 141 ? -12.527 -5.526 22.127 1.00 96.00 141 ASP A N 1
ATOM 1125 C CA . ASP A 1 141 ? -12.381 -6.321 23.349 1.00 96.00 141 ASP A CA 1
ATOM 1126 C C . ASP A 1 141 ? -12.440 -5.440 24.609 1.00 96.00 141 ASP A C 1
ATOM 1128 O O . ASP A 1 141 ? -13.072 -5.809 25.601 1.00 96.00 141 ASP A O 1
ATOM 1132 N N . LEU A 1 142 ? -11.820 -4.255 24.583 1.00 94.94 142 LEU A N 1
ATOM 1133 C CA . LEU A 1 142 ? -11.901 -3.279 25.674 1.00 94.94 142 LEU A CA 1
ATOM 1134 C C . LEU A 1 142 ? -13.321 -2.724 25.851 1.00 94.94 142 LEU A C 1
ATOM 1136 O O . LEU A 1 142 ? -13.790 -2.583 26.980 1.00 94.94 142 LEU A O 1
ATOM 1140 N N . GLN A 1 143 ? -14.037 -2.435 24.766 1.00 92.50 143 GLN A N 1
ATOM 1141 C CA . GLN A 1 143 ? -15.418 -1.951 24.832 1.00 92.50 143 GLN A CA 1
ATOM 1142 C C . GLN A 1 143 ? -16.376 -3.013 25.380 1.00 92.50 143 GLN A C 1
ATOM 1144 O O . GLN A 1 143 ? -17.235 -2.704 26.204 1.00 92.50 143 GLN A O 1
ATOM 1149 N N . VAL A 1 144 ? -16.204 -4.274 24.980 1.00 91.25 144 VAL A N 1
ATOM 1150 C CA . VAL A 1 144 ? -16.993 -5.393 25.509 1.00 91.25 144 VAL A CA 1
ATOM 1151 C C . VAL A 1 144 ? -16.699 -5.596 26.996 1.00 91.25 144 VAL A C 1
ATOM 1153 O O . VAL A 1 144 ? -17.628 -5.694 27.795 1.00 91.25 144 VAL A O 1
ATOM 1156 N N . LYS A 1 145 ? -15.420 -5.585 27.394 1.00 92.06 145 LYS A N 1
ATOM 1157 C CA . LYS A 1 145 ? -15.015 -5.744 28.801 1.00 92.06 145 LYS A CA 1
ATOM 1158 C C . LYS A 1 145 ? -15.458 -4.590 29.695 1.00 92.06 145 LYS A C 1
ATOM 1160 O O . LYS A 1 145 ? -15.800 -4.819 30.845 1.00 92.06 145 LYS A O 1
ATOM 1165 N N . THR A 1 146 ? -15.468 -3.356 29.198 1.00 88.62 146 THR A N 1
ATOM 1166 C CA . THR A 1 146 ? -15.945 -2.212 29.998 1.00 88.62 146 THR A CA 1
ATOM 1167 C C . THR A 1 146 ? -17.460 -2.232 30.190 1.00 88.62 146 THR A C 1
ATOM 1169 O O . THR A 1 146 ? -17.945 -1.731 31.198 1.00 88.62 146 THR A O 1
ATOM 1172 N N . ARG A 1 147 ? -18.211 -2.847 29.266 1.00 87.38 147 ARG A N 1
ATOM 1173 C CA . ARG A 1 147 ? -19.673 -2.976 29.345 1.00 87.38 147 ARG A CA 1
ATOM 1174 C C . ARG A 1 147 ? -20.160 -4.267 29.996 1.00 87.38 147 ARG A C 1
ATOM 1176 O O . ARG A 1 147 ? -21.358 -4.383 30.224 1.00 87.38 147 ARG A O 1
ATOM 1183 N N . SER A 1 148 ? -19.287 -5.221 30.323 1.00 88.69 148 SER A N 1
ATOM 1184 C CA . SER A 1 148 ? -19.714 -6.507 30.898 1.00 88.69 148 SER A CA 1
ATOM 1185 C C . SER A 1 148 ? -20.376 -6.365 32.272 1.00 88.69 148 SER A C 1
ATOM 1187 O O . SER A 1 148 ? -21.149 -7.230 32.664 1.00 88.69 148 SER A O 1
ATOM 1189 N N . SER A 1 149 ? -20.085 -5.282 32.998 1.00 87.75 149 SER A N 1
ATOM 1190 C CA . SER A 1 149 ? -20.720 -4.934 34.275 1.00 87.75 149 SER A CA 1
ATOM 1191 C C . SER A 1 149 ? -21.849 -3.904 34.136 1.00 87.75 149 SER A C 1
ATOM 1193 O O . SER A 1 149 ? -22.346 -3.410 35.143 1.00 87.75 149 SER A O 1
ATOM 1195 N N . CYS A 1 150 ? -22.230 -3.529 32.911 1.00 90.44 150 CYS A N 1
ATOM 1196 C CA . CYS A 1 150 ? -23.258 -2.527 32.649 1.00 90.44 150 CYS A CA 1
ATOM 1197 C C . CYS A 1 150 ? -24.541 -3.196 32.155 1.00 90.44 150 CYS A C 1
ATOM 1199 O O . CYS A 1 150 ? -24.520 -3.968 31.198 1.00 90.44 150 CYS A O 1
ATOM 1201 N N . VAL A 1 151 ? -25.672 -2.840 32.761 1.00 90.31 151 VAL A N 1
ATOM 1202 C CA . VAL A 1 151 ? -26.999 -3.294 32.332 1.00 90.31 151 VAL A CA 1
ATOM 1203 C C . VAL A 1 151 ? -27.789 -2.084 31.851 1.00 90.31 151 VAL A C 1
ATOM 1205 O O . VAL A 1 151 ? -27.971 -1.119 32.589 1.00 90.31 151 VAL A O 1
ATOM 1208 N N . GLU A 1 152 ? -28.248 -2.124 30.599 1.00 91.94 152 GLU A N 1
ATOM 1209 C CA . GLU A 1 152 ? -29.120 -1.091 30.039 1.00 91.94 152 GLU A CA 1
ATOM 1210 C C . GLU A 1 152 ? -30.581 -1.527 30.188 1.00 91.94 152 GLU A C 1
ATOM 1212 O O . GLU A 1 152 ? -31.012 -2.497 29.563 1.00 91.94 152 GLU A O 1
ATOM 1217 N N . ILE A 1 153 ? -31.354 -0.791 30.989 1.00 92.25 153 ILE A N 1
ATOM 1218 C CA . ILE A 1 153 ? -32.796 -1.011 31.129 1.00 92.25 153 ILE A CA 1
ATOM 1219 C C . ILE A 1 153 ? -33.530 0.060 30.328 1.00 92.25 153 ILE A C 1
ATOM 1221 O O . ILE A 1 153 ? -33.373 1.260 30.561 1.00 92.25 153 ILE A O 1
ATOM 1225 N N . ARG A 1 154 ? -34.336 -0.379 29.360 1.00 92.44 154 ARG A N 1
ATOM 1226 C CA . ARG A 1 154 ? -35.125 0.501 28.490 1.00 92.44 154 ARG A CA 1
ATOM 1227 C C . ARG A 1 154 ? -36.568 0.592 28.967 1.00 92.44 154 ARG A C 1
ATOM 1229 O O . ARG A 1 154 ? -37.045 -0.272 29.693 1.00 92.44 154 ARG A O 1
ATOM 1236 N N . ASN A 1 155 ? -37.265 1.630 28.505 1.00 90.75 155 ASN A N 1
ATOM 1237 C CA . ASN A 1 155 ? -38.691 1.857 28.762 1.00 90.75 155 ASN A CA 1
ATOM 1238 C C . ASN A 1 155 ? -39.052 2.061 30.244 1.00 90.75 155 ASN A C 1
ATOM 1240 O O . ASN A 1 155 ? -40.175 1.773 30.647 1.00 90.75 155 ASN A O 1
ATOM 1244 N N . ILE A 1 156 ? -38.129 2.597 31.050 1.00 91.00 156 ILE A N 1
ATOM 1245 C CA . ILE A 1 156 ? -38.451 3.056 32.405 1.00 91.00 156 ILE A CA 1
ATOM 1246 C C . ILE A 1 156 ? -39.111 4.442 32.314 1.00 91.00 156 ILE A C 1
ATOM 1248 O O . ILE A 1 156 ? -38.454 5.369 31.816 1.00 91.00 156 ILE A O 1
ATOM 1252 N N . PRO A 1 157 ? -40.355 4.612 32.811 1.00 89.75 157 PRO A N 1
ATOM 1253 C CA . PRO A 1 157 ? -41.041 5.901 32.846 1.00 89.75 157 PRO A CA 1
ATOM 1254 C C . PRO A 1 157 ? -40.184 6.991 33.490 1.00 89.75 157 PRO A C 1
ATOM 1256 O O . PRO A 1 157 ? -39.444 6.725 34.436 1.00 89.75 157 PRO A O 1
ATOM 1259 N N . TYR A 1 158 ? -40.271 8.209 32.963 1.00 88.88 158 TYR A N 1
ATOM 1260 C CA . TYR A 1 158 ? -39.561 9.367 33.500 1.00 88.88 158 TYR A CA 1
ATOM 1261 C C . TYR A 1 158 ? -40.353 10.005 34.643 1.00 88.88 158 TYR A C 1
ATOM 1263 O O . TYR A 1 158 ? -41.564 10.193 34.519 1.00 88.88 158 TYR A O 1
ATOM 1271 N N . LYS A 1 159 ? -39.671 10.361 35.732 1.00 87.75 159 LYS A N 1
ATOM 1272 C CA . LYS A 1 159 ? -40.197 11.217 36.798 1.00 87.75 159 LYS A CA 1
ATOM 1273 C C . LYS A 1 159 ? -39.439 12.545 36.810 1.00 87.75 159 LYS A C 1
ATOM 1275 O O . LYS A 1 159 ? -38.226 12.586 36.605 1.00 87.75 159 LYS A O 1
ATOM 1280 N N . GLU A 1 160 ? -40.153 13.640 37.049 1.00 83.81 160 GLU A N 1
ATOM 1281 C CA . GLU A 1 160 ? -39.529 14.955 37.211 1.00 83.81 160 GLU A CA 1
ATOM 1282 C C . GLU A 1 160 ? -38.668 14.976 38.484 1.00 83.81 160 GLU A C 1
ATOM 1284 O O . GLU A 1 160 ? -39.069 14.442 39.518 1.00 83.81 160 GLU A O 1
ATOM 1289 N N . ALA A 1 161 ? -37.476 15.577 38.400 1.00 87.25 161 ALA A N 1
ATOM 1290 C CA . ALA A 1 161 ? -36.505 15.673 39.498 1.00 87.25 161 ALA A CA 1
ATOM 1291 C C . ALA A 1 161 ? -36.035 14.322 40.088 1.00 87.25 161 ALA A C 1
ATOM 1293 O O . ALA A 1 161 ? -35.931 14.150 41.304 1.00 87.25 161 ALA A O 1
ATOM 1294 N N . GLU A 1 162 ? -35.706 13.355 39.230 1.00 88.75 162 GLU A N 1
ATOM 1295 C CA . GLU A 1 162 ? -35.105 12.090 39.666 1.00 88.75 162 GLU A CA 1
ATOM 1296 C C . GLU A 1 162 ? -33.734 12.268 40.330 1.00 88.75 162 GLU A C 1
ATOM 1298 O O . GLU A 1 162 ? -32.828 12.915 39.805 1.00 88.75 162 GLU A O 1
ATOM 1303 N N . THR A 1 163 ? -33.571 11.609 41.476 1.00 93.44 163 THR A N 1
ATOM 1304 C CA . THR A 1 163 ? -32.299 11.481 42.195 1.00 93.44 163 THR A CA 1
ATOM 1305 C C . THR A 1 163 ? -31.702 10.090 41.992 1.00 93.44 163 THR A C 1
ATOM 1307 O O . THR A 1 163 ? -32.417 9.132 41.682 1.00 93.44 163 THR A O 1
ATOM 1310 N N . THR A 1 164 ? -30.398 9.938 42.232 1.00 92.56 164 THR A N 1
ATOM 1311 C CA . THR A 1 164 ? -29.714 8.632 42.181 1.00 92.56 164 THR A CA 1
ATOM 1312 C C . THR A 1 164 ? -30.378 7.595 43.091 1.00 92.56 164 THR A C 1
ATOM 1314 O O . THR A 1 164 ? -30.583 6.461 42.672 1.00 92.56 164 THR A O 1
ATOM 1317 N N . ALA A 1 165 ? -30.814 7.995 44.290 1.00 93.25 165 ALA A N 1
ATOM 1318 C CA . ALA A 1 165 ? -31.546 7.128 45.214 1.00 93.25 165 ALA A CA 1
ATOM 1319 C C . ALA A 1 165 ? -32.880 6.627 44.628 1.00 93.25 165 ALA A C 1
ATOM 1321 O O . ALA A 1 165 ? -33.194 5.442 44.736 1.00 93.25 165 ALA A O 1
ATOM 1322 N N . SER A 1 166 ? -33.639 7.500 43.953 1.00 93.06 166 SER A N 1
ATOM 1323 C CA . SER A 1 166 ? -34.905 7.115 43.308 1.00 93.06 166 SER A CA 1
ATOM 1324 C C . SER A 1 166 ? -34.705 6.133 42.145 1.00 93.06 166 SER A C 1
ATOM 1326 O O . SER A 1 166 ? -35.518 5.224 41.944 1.00 93.06 166 SER A O 1
ATOM 1328 N N . LEU A 1 167 ? -33.597 6.271 41.407 1.00 93.94 167 LEU A N 1
ATOM 1329 C CA . LEU A 1 167 ? -33.222 5.350 40.337 1.00 93.94 167 LEU A CA 1
ATOM 1330 C C . LEU A 1 167 ? -32.796 3.992 40.898 1.00 93.94 167 LEU A C 1
ATOM 1332 O O . LEU A 1 167 ? -33.289 2.975 40.420 1.00 93.94 167 LEU A O 1
ATOM 1336 N N . ILE A 1 168 ? -31.957 3.970 41.940 1.00 95.12 168 ILE A N 1
ATOM 1337 C CA . ILE A 1 168 ? -31.551 2.733 42.625 1.00 95.12 168 ILE A CA 1
ATOM 1338 C C . ILE A 1 168 ? -32.786 1.980 43.119 1.00 95.12 168 ILE A C 1
ATOM 1340 O O . ILE A 1 168 ? -32.937 0.806 42.805 1.00 95.12 168 ILE A O 1
ATOM 1344 N N . GLN A 1 169 ? -33.721 2.661 43.788 1.00 94.44 169 GLN A N 1
ATOM 1345 C CA . GLN A 1 169 ? -34.960 2.034 44.255 1.00 94.44 169 GLN A CA 1
ATOM 1346 C C . GLN A 1 169 ? -35.781 1.441 43.101 1.00 94.44 169 GLN A C 1
ATOM 1348 O O . GLN A 1 169 ? -36.303 0.335 43.210 1.00 94.44 169 GLN A O 1
ATOM 1353 N N . THR A 1 170 ? -35.870 2.151 41.974 1.00 93.81 170 THR A N 1
ATOM 1354 C CA . THR A 1 170 ? -36.569 1.648 40.783 1.00 93.81 170 THR A CA 1
ATOM 1355 C C . THR A 1 170 ? -35.906 0.376 40.248 1.00 93.81 170 THR A C 1
ATOM 1357 O O . THR A 1 170 ? -36.605 -0.581 39.924 1.00 93.81 170 THR A O 1
ATOM 1360 N N . VAL A 1 171 ? -34.572 0.332 40.190 1.00 94.94 171 VAL A N 1
ATOM 1361 C CA . VAL A 1 171 ? -33.827 -0.850 39.730 1.00 94.94 171 VAL A CA 1
ATOM 1362 C C . VAL A 1 171 ? -33.936 -2.009 40.723 1.00 94.94 171 VAL A C 1
ATOM 1364 O O . VAL A 1 171 ? -34.133 -3.139 40.289 1.00 94.94 171 VAL A O 1
ATOM 1367 N N . THR A 1 172 ? -33.881 -1.753 42.032 1.00 95.00 172 THR A N 1
ATOM 1368 C CA . THR A 1 172 ? -34.076 -2.777 43.071 1.00 95.00 172 THR A CA 1
ATOM 1369 C C . THR A 1 172 ? -35.465 -3.407 42.982 1.00 95.00 172 THR A C 1
ATOM 1371 O O . THR A 1 172 ? -35.568 -4.629 42.990 1.00 95.00 172 THR A O 1
ATOM 1374 N N . ASN A 1 173 ? -36.518 -2.605 42.786 1.00 94.19 173 ASN A N 1
ATOM 1375 C CA . ASN A 1 173 ? -37.874 -3.126 42.592 1.00 94.19 173 ASN A CA 1
ATOM 1376 C C . ASN A 1 173 ? -37.973 -4.004 41.331 1.00 94.19 173 ASN A C 1
ATOM 1378 O O . ASN A 1 173 ? -38.631 -5.039 41.341 1.00 94.19 173 ASN A O 1
ATOM 1382 N N . ILE A 1 174 ? -37.314 -3.608 40.233 1.00 94.56 174 ILE A N 1
ATOM 1383 C CA . ILE A 1 174 ?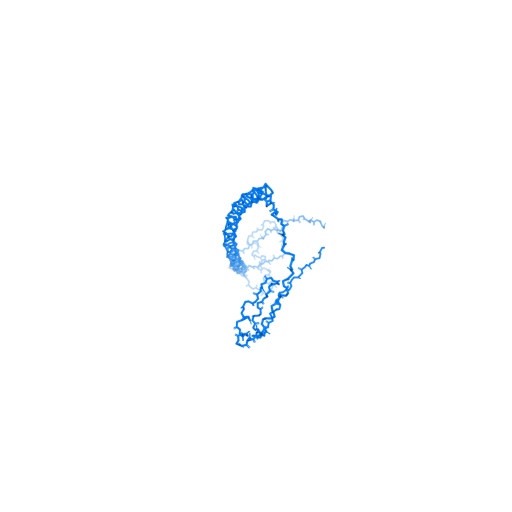 -37.258 -4.420 39.006 1.00 94.56 174 ILE A CA 1
ATOM 1384 C C . ILE A 1 174 ? -36.511 -5.734 39.265 1.00 94.56 174 ILE A C 1
ATOM 1386 O O . ILE A 1 174 ? -36.970 -6.789 38.831 1.00 94.56 174 ILE A O 1
ATOM 1390 N N . ALA A 1 175 ? -35.381 -5.685 39.971 1.00 94.38 175 ALA A N 1
ATOM 1391 C CA . ALA A 1 175 ? -34.595 -6.865 40.308 1.00 94.38 175 ALA A CA 1
ATOM 1392 C C . ALA A 1 175 ? -35.399 -7.854 41.165 1.00 94.38 175 ALA A C 1
ATOM 1394 O O . ALA A 1 175 ? -35.424 -9.042 40.850 1.00 94.38 175 ALA A O 1
ATOM 1395 N N . GLU A 1 176 ? -36.129 -7.361 42.168 1.00 95.56 176 GLU A N 1
ATOM 1396 C CA . GLU A 1 176 ? -36.997 -8.170 43.027 1.00 95.56 176 GLU A CA 1
ATOM 1397 C C . GLU A 1 176 ? -38.091 -8.884 42.219 1.00 95.56 176 GLU A C 1
ATOM 1399 O O . GLU A 1 176 ? -38.289 -10.088 42.377 1.00 95.56 176 GLU A O 1
ATOM 1404 N N . ILE A 1 177 ? -38.730 -8.186 41.271 1.00 94.94 177 ILE A N 1
ATOM 1405 C CA . ILE A 1 177 ? -39.735 -8.776 40.365 1.00 94.94 177 ILE A CA 1
ATOM 1406 C C . ILE A 1 177 ? -39.132 -9.895 39.499 1.00 94.94 177 ILE A C 1
ATOM 1408 O O . ILE A 1 177 ? -39.804 -10.884 39.208 1.00 94.94 177 ILE A O 1
ATOM 1412 N N . VAL A 1 178 ? -37.869 -9.760 39.087 1.00 94.44 178 VAL A N 1
ATOM 1413 C CA . VAL A 1 178 ? -37.143 -10.767 38.290 1.00 94.44 178 VAL A CA 1
ATOM 1414 C C . VAL A 1 178 ? -36.582 -11.904 39.169 1.00 94.44 178 VAL A C 1
ATOM 1416 O O . VAL A 1 178 ? -36.070 -12.893 38.647 1.00 94.44 178 VAL A O 1
ATOM 1419 N N . GLY A 1 179 ? -36.715 -11.817 40.497 1.00 94.62 179 GLY A N 1
ATOM 1420 C CA . GLY A 1 179 ? -36.204 -12.813 41.444 1.00 94.62 179 GLY A CA 1
ATOM 1421 C C . GLY A 1 179 ? -34.712 -12.661 41.756 1.00 94.62 179 GLY A C 1
ATOM 1422 O O . GLY A 1 179 ? -34.056 -13.631 42.133 1.00 94.62 179 GLY A O 1
ATOM 1423 N N . MET A 1 180 ? -34.158 -11.460 41.579 1.00 93.81 180 MET A N 1
ATOM 1424 C CA . MET A 1 180 ? -32.773 -11.123 41.902 1.00 93.81 180 MET A CA 1
ATOM 1425 C C . MET A 1 180 ? -32.706 -10.260 43.165 1.00 93.81 180 MET A C 1
ATOM 1427 O O . MET A 1 180 ? -33.290 -9.181 43.226 1.00 93.81 180 MET A O 1
ATOM 1431 N N . ASN A 1 181 ? -31.918 -10.694 44.148 1.00 92.38 181 ASN A N 1
ATOM 1432 C CA . ASN A 1 181 ? -31.636 -9.898 45.340 1.00 92.38 181 ASN A CA 1
ATOM 1433 C C . ASN A 1 181 ? -30.463 -8.958 45.056 1.00 92.38 181 ASN A C 1
ATOM 1435 O O . ASN A 1 181 ? -29.318 -9.404 45.008 1.00 92.38 181 ASN A O 1
ATOM 1439 N N . VAL A 1 182 ? -30.755 -7.671 44.860 1.00 93.56 182 VAL A N 1
ATOM 1440 C CA . VAL A 1 182 ? -29.745 -6.637 44.593 1.00 93.56 182 VAL A CA 1
ATOM 1441 C C . VAL A 1 182 ? -29.836 -5.550 45.659 1.00 93.56 182 VAL A C 1
ATOM 1443 O O . VAL A 1 182 ? -30.894 -4.956 45.871 1.00 93.56 182 VAL A O 1
ATOM 1446 N N . SER A 1 183 ? -28.721 -5.292 46.334 1.00 93.88 183 SER A N 1
ATOM 1447 C CA . SER A 1 183 ? -28.591 -4.285 47.385 1.00 93.88 183 SER A CA 1
ATOM 1448 C C . SER A 1 183 ? -28.059 -2.958 46.834 1.00 93.88 183 SER A C 1
ATOM 1450 O O . SER A 1 183 ? -27.440 -2.905 45.774 1.00 93.88 183 SER A O 1
ATOM 1452 N N . ALA A 1 184 ? -28.255 -1.861 47.571 1.00 90.31 184 ALA A N 1
ATOM 1453 C CA . AL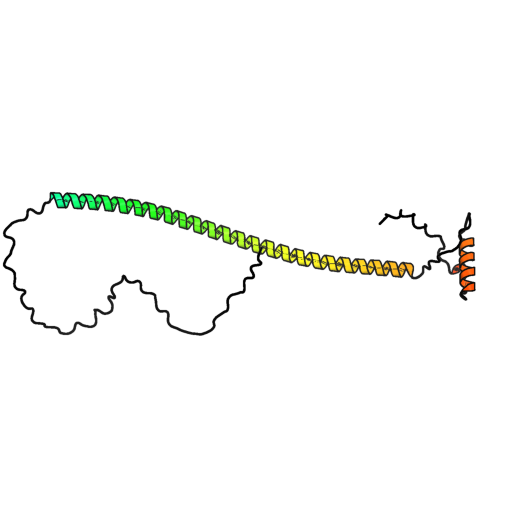A A 1 184 ? -27.755 -0.545 47.159 1.00 90.31 184 ALA A CA 1
ATOM 1454 C C . ALA A 1 184 ? -26.217 -0.498 47.004 1.00 90.31 184 ALA A C 1
ATOM 1456 O O . ALA A 1 184 ? -25.713 0.274 46.194 1.00 90.31 184 ALA A O 1
ATOM 1457 N N . SER A 1 185 ? -25.478 -1.334 47.744 1.00 93.12 185 SER A N 1
ATOM 1458 C CA . SER A 1 185 ? -24.013 -1.446 47.661 1.00 93.12 185 SER A CA 1
ATOM 1459 C C . SER A 1 185 ? -23.508 -2.145 46.399 1.00 93.12 185 SER A C 1
ATOM 1461 O O . SER A 1 185 ? -22.330 -2.016 46.074 1.00 93.12 185 SER A O 1
ATOM 1463 N N . ASP A 1 186 ? -24.378 -2.862 45.684 1.00 92.19 186 ASP A N 1
ATOM 1464 C CA . ASP A 1 186 ? -24.001 -3.579 44.461 1.00 92.19 186 ASP A CA 1
ATOM 1465 C C . ASP A 1 186 ? -23.924 -2.643 43.245 1.00 92.19 186 ASP A C 1
ATOM 1467 O O . ASP A 1 186 ? -23.344 -2.986 42.212 1.00 92.19 186 ASP A O 1
ATOM 1471 N N . PHE A 1 187 ? -24.480 -1.435 43.360 1.00 92.38 187 PHE A N 1
ATOM 1472 C CA . PHE A 1 187 ? -24.450 -0.434 42.304 1.00 92.38 187 PHE A CA 1
ATOM 1473 C C . PHE A 1 187 ? -23.211 0.448 42.427 1.00 92.38 187 PHE A C 1
ATOM 1475 O O . PHE A 1 187 ? -23.018 1.142 43.423 1.00 92.38 187 PHE A O 1
ATOM 1482 N N . ARG A 1 188 ? -22.396 0.479 41.368 1.00 92.25 188 ARG A N 1
ATOM 1483 C CA . ARG A 1 188 ? -21.326 1.476 41.238 1.00 92.25 188 ARG A CA 1
ATOM 1484 C C . ARG A 1 188 ? -21.886 2.836 40.818 1.00 92.25 188 ARG A C 1
ATOM 1486 O O . ARG A 1 188 ? -21.621 3.819 41.490 1.00 92.25 188 ARG A O 1
ATOM 1493 N N . ASP A 1 189 ? -22.662 2.864 39.734 1.00 91.75 189 ASP A N 1
ATOM 1494 C CA . ASP A 1 189 ? -23.269 4.072 39.168 1.00 91.75 189 ASP A CA 1
ATOM 1495 C C . ASP A 1 189 ? -24.633 3.744 38.546 1.00 91.75 189 ASP A C 1
ATOM 1497 O O . ASP A 1 189 ? -24.806 2.684 37.941 1.00 91.75 189 ASP A O 1
ATOM 1501 N N . VAL A 1 190 ? -25.590 4.672 38.655 1.00 93.56 190 VAL A N 1
ATOM 1502 C CA . VAL A 1 190 ? -26.913 4.578 38.017 1.00 93.56 190 VAL A CA 1
ATOM 1503 C C . VAL A 1 190 ? -27.310 5.950 37.484 1.00 93.56 190 VAL A C 1
ATOM 1505 O O . VAL A 1 190 ? -27.365 6.926 38.229 1.00 93.56 190 VAL A O 1
ATOM 1508 N N . TYR A 1 191 ? -27.594 6.031 36.187 1.00 92.81 191 TYR A N 1
ATOM 1509 C CA . TYR A 1 191 ? -27.973 7.271 35.516 1.00 92.81 191 TYR A CA 1
ATOM 1510 C C . TYR A 1 191 ? -28.779 6.980 34.250 1.00 92.81 191 TYR A C 1
ATOM 1512 O O . TYR A 1 191 ? -28.730 5.880 33.695 1.00 92.81 191 TYR A O 1
ATOM 1520 N N . ARG A 1 192 ? -29.519 7.983 33.769 1.00 91.12 192 ARG A N 1
ATOM 1521 C CA . ARG A 1 192 ? -30.169 7.913 32.458 1.00 91.12 192 ARG A CA 1
ATOM 1522 C C . ARG A 1 192 ? -29.174 8.271 31.368 1.00 91.12 192 ARG A C 1
ATOM 1524 O O . ARG A 1 192 ? -28.471 9.275 31.463 1.00 91.12 192 ARG A O 1
ATOM 1531 N N . LEU A 1 193 ? -29.147 7.469 30.311 1.00 89.25 193 LEU A N 1
ATOM 1532 C CA . LEU A 1 193 ? -28.423 7.836 29.103 1.00 89.25 193 LEU A CA 1
ATOM 1533 C C . LEU A 1 193 ? -29.175 8.963 28.382 1.00 89.25 193 LEU A C 1
ATOM 1535 O O . LEU A 1 193 ? -30.411 8.946 28.363 1.00 89.25 193 LEU A O 1
ATOM 1539 N N . PRO A 1 194 ? -28.462 9.932 27.781 1.00 85.56 194 PRO A N 1
ATOM 1540 C CA . PRO A 1 194 ? -29.099 10.929 26.937 1.00 85.56 194 PRO A CA 1
ATOM 1541 C C . PRO A 1 194 ? -29.882 10.210 25.835 1.00 85.56 194 PRO A C 1
ATOM 1543 O O . PRO A 1 194 ? -29.360 9.313 25.166 1.00 85.56 194 PRO A O 1
ATOM 1546 N N . GLY A 1 195 ? -31.156 10.576 25.677 1.00 73.06 195 GLY A N 1
ATOM 1547 C CA . GLY A 1 195 ? -31.988 10.039 24.607 1.00 73.06 195 GLY A CA 1
ATOM 1548 C C . GLY A 1 195 ? -31.328 10.289 23.253 1.00 73.06 195 GLY A C 1
ATOM 1549 O O . GLY A 1 195 ? -30.607 11.274 23.077 1.00 73.06 195 GLY A O 1
ATOM 1550 N N . LYS A 1 196 ? -31.569 9.401 22.279 1.00 72.19 196 LYS A N 1
ATOM 1551 C CA . LYS A 1 196 ? -31.146 9.677 20.903 1.00 72.19 196 LYS A CA 1
ATOM 1552 C C . LYS A 1 196 ? -31.726 11.042 20.508 1.00 72.19 196 LYS A C 1
ATOM 1554 O O . LYS A 1 196 ? -32.943 11.205 20.631 1.00 72.19 196 LYS A O 1
ATOM 1559 N N . PRO A 1 197 ? -30.913 12.005 20.032 1.00 57.41 197 PRO A N 1
ATOM 1560 C CA . PRO A 1 197 ? -31.481 13.175 19.383 1.00 57.41 197 PRO A CA 1
ATOM 1561 C C . PRO A 1 197 ? -32.373 12.653 18.259 1.00 57.41 197 PRO A C 1
ATOM 1563 O O . PRO A 1 197 ? -31.977 11.710 17.567 1.00 57.41 197 PRO A O 1
ATOM 1566 N N . MET A 1 198 ? -33.583 13.202 18.118 1.00 47.31 198 MET A N 1
ATOM 1567 C CA . MET A 1 198 ? -34.442 12.898 16.977 1.00 47.31 198 MET A CA 1
ATOM 1568 C C . MET A 1 198 ? -33.661 13.249 15.708 1.00 47.31 198 MET A C 1
ATOM 1570 O O . MET A 1 198 ? -33.622 14.397 15.277 1.00 47.31 198 MET A O 1
ATOM 1574 N N . GLN A 1 199 ? -32.970 12.262 15.139 1.00 49.16 199 GLN A N 1
ATOM 1575 C CA . GLN A 1 199 ? -32.470 12.340 13.785 1.00 49.16 199 GLN A CA 1
ATOM 1576 C C . GLN A 1 199 ? -33.724 12.435 12.940 1.00 49.16 199 GLN A C 1
ATOM 1578 O O . GLN A 1 199 ? -34.503 11.483 12.883 1.00 49.16 199 GLN A O 1
ATOM 1583 N N . PHE A 1 200 ? -33.942 13.620 12.369 1.00 43.59 200 PHE A N 1
ATOM 1584 C CA . PHE A 1 200 ? -34.897 13.832 11.300 1.00 43.59 200 PHE A CA 1
ATOM 1585 C C . PHE A 1 200 ? -34.855 12.609 10.391 1.00 43.59 200 PHE A C 1
ATOM 1587 O O . PHE A 1 200 ? -33.788 12.257 9.877 1.00 43.59 200 PHE A O 1
ATOM 1594 N N . LEU A 1 201 ? -36.007 11.948 10.269 1.00 47.06 201 LEU A N 1
ATOM 1595 C CA . LEU A 1 201 ? -36.309 11.051 9.169 1.00 47.06 201 LEU A CA 1
ATOM 1596 C C . LEU A 1 201 ? -35.805 11.747 7.903 1.00 47.06 201 LEU A C 1
ATOM 1598 O O . LEU A 1 201 ? -36.409 12.709 7.438 1.00 47.06 201 LEU A O 1
ATOM 1602 N N . ARG A 1 202 ? -34.641 11.329 7.395 1.00 45.81 202 ARG A N 1
ATOM 1603 C CA . ARG A 1 202 ? -34.308 11.598 6.004 1.00 45.81 202 ARG A CA 1
ATOM 1604 C C . ARG A 1 202 ? -35.278 10.729 5.237 1.00 45.81 202 ARG A C 1
ATOM 1606 O O . ARG A 1 202 ? -35.141 9.506 5.232 1.00 45.81 202 ARG A O 1
ATOM 1613 N N . ASP A 1 203 ? -36.313 11.381 4.732 1.00 47.81 203 ASP A N 1
ATOM 1614 C CA . ASP A 1 203 ? -37.233 10.797 3.783 1.00 47.81 203 ASP A CA 1
ATOM 1615 C C . ASP A 1 203 ? -36.444 10.102 2.666 1.00 47.81 203 ASP A C 1
ATOM 1617 O O . ASP A 1 203 ? -35.454 10.631 2.160 1.00 47.81 203 ASP A O 1
ATOM 1621 N N . ARG A 1 204 ? -36.895 8.870 2.429 1.00 39.78 204 ARG A N 1
ATOM 1622 C CA . ARG A 1 204 ? -36.800 8.002 1.248 1.00 39.78 204 ARG A CA 1
ATOM 1623 C C . ARG A 1 204 ? -35.955 8.478 0.068 1.00 39.78 204 ARG A C 1
ATOM 1625 O O . ARG A 1 204 ? -36.272 9.541 -0.505 1.00 39.78 204 ARG A O 1
#

Radius of gyration: 53.88 Å; chains: 1; bounding box: 90×52×140 Å